Protein 5D18 (pdb70)

CATH classification: 1.10.357.10

Radius of gyration: 19.85 Å; Cα contacts (8 Å, |Δi|>4): 162; chains: 1; bounding box: 50×49×40 Å

B-factor: mean 55.27, std 18.78, range [24.96, 130.0]

Solvent-accessible surface area: 11536 Å² total; per-residue (Å²): 80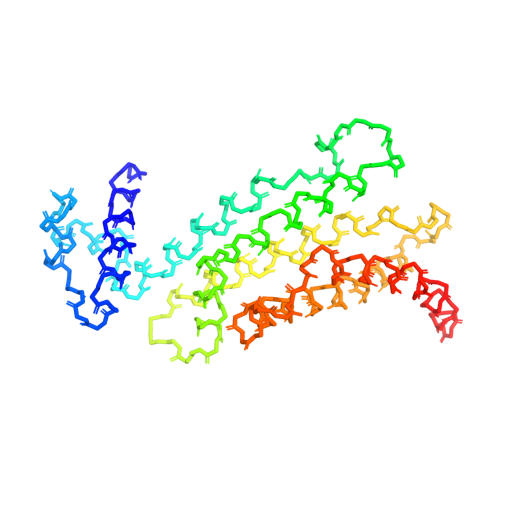,154,164,36,85,56,20,0,1,58,11,0,76,188,30,22,93,106,91,31,80,94,54,0,46,21,46,32,0,87,105,64,26,68,43,46,39,82,38,1,105,216,48,20,55,35,49,33,11,0,18,2,14,10,0,24,16,19,1,108,133,20,24,88,50,19,12,40,26,115,104,0,147,43,71,95,131,94,51,12,51,102,12,25,66,45,19,20,53,30,7,68,126,59,29,79,13,19,100,9,14,27,68,5,42,155,87,224,42,154,23,124,59,1,67,52,15,20,154,120,10,74,78,50,21,48,56,49,35,93,45,22,6,62,78,34,18,68,124,121,33,75,112,45,73,20,95,95,1,5,40,106,1,0,64,90,0,8,62,55,11,33,34,1,7,97,17,15,90,117,84,88,128,112,28,72,17,117,139,62,0,84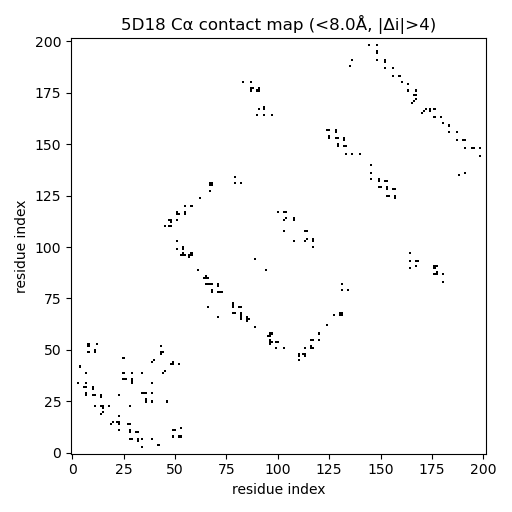,119,10,44,84,34,8,86,62,50,14,65,67,18,28,110,111,17,133,154,179

Secondary structure (DSSP, 8-state):
-HHHHHHHHHHHHHHHHHH-TTT--HHHHHHHH---HHHHHHHHSSHHHHHHHHHHHHHHHHHHTS--TTT--S-GGGHHHHHHHHHHHHHHT--HHHHHHHHHHHS--SSTTHHHHHHHHHHHHHHHHHHHHGGGS-TTS-HHHHHHHHHHHHHHHHHHHHHHHHHHHHSGGG--HHHHHHHHHHHHHHHHHHHHHHHTT-

Structure (mmCIF, N/CA/C/O backbone):
data_5D18
#
_entry.id   5D18
#
_cell.length_a   116.628
_cell.length_b   116.628
_cell.length_c   94.178
_cell.angle_alpha   90.000
_cell.angle_beta   90.000
_cell.angle_gamma   120.000
#
_symmetry.space_group_name_H-M   'P 61 2 2'
#
loop_
_entity.id
_entity.type
_entity.pdbx_description
1 polymer 'TetR family transcriptional regulator'
2 non-polymer 'ISOPROPYL ALCOHOL'
3 non-polymer '4-(2-HYDROXYETHYL)-1-PIPERAZINE ETHANESULFONIC ACID'
4 non-polymer 'SODIUM ION'
5 water water
#
loop_
_atom_site.group_PDB
_atom_site.id
_atom_site.type_symbol
_atom_site.label_atom_id
_atom_site.label_alt_id
_atom_site.label_comp_id
_atom_site.label_asym_id
_atom_site.label_entity_id
_atom_site.label_seq_id
_atom_site.pdbx_PDB_ins_code
_atom_site.Cartn_x
_atom_site.Cartn_y
_atom_site.Cartn_z
_atom_site.occupancy
_atom_site.B_iso_or_equiv
_atom_site.auth_seq_id
_atom_site.auth_comp_id
_atom_site.auth_asym_id
_atom_site.auth_atom_id
_atom_site.pdbx_PDB_model_num
ATOM 1 N N . GLY A 1 12 ? 62.285 2.004 61.146 1.00 75.89 12 GLY A N 1
ATOM 2 C CA . GLY A 1 12 ? 61.336 3.060 60.846 1.00 87.14 12 GLY A CA 1
ATOM 3 C C . GLY A 1 12 ? 61.800 3.955 59.701 1.00 95.62 12 GLY A C 1
ATOM 4 O O . GLY A 1 12 ? 60.990 4.427 58.897 1.00 83.53 12 GLY A O 1
ATOM 7 N N . GLU A 1 13 ? 63.111 4.173 59.624 1.00 94.91 13 GLU A N 1
ATOM 8 C CA . GLU A 1 13 ? 63.709 5.107 58.665 1.00 86.97 13 GLU A CA 1
ATOM 9 C C . GLU A 1 13 ? 63.204 4.994 57.213 1.00 80.23 13 GLU A C 1
ATOM 10 O O . GLU A 1 13 ? 62.772 5.987 56.615 1.00 77.82 13 GLU A O 1
ATOM 22 N N . ARG A 1 14 ? 63.265 3.796 56.648 1.00 63.88 14 ARG A N 1
ATOM 23 C CA . ARG A 1 14 ? 62.967 3.604 55.234 1.00 77.48 14 ARG A CA 1
ATOM 24 C C . ARG A 1 14 ? 61.504 3.881 54.870 1.00 75.03 14 ARG A C 1
ATOM 25 O O . ARG A 1 14 ? 61.214 4.389 53.779 1.00 62.50 14 ARG A O 1
ATOM 46 N N . SER A 1 15 ? 60.582 3.550 55.771 1.00 68.00 15 SER A N 1
ATOM 47 C CA . SER A 1 15 ? 59.170 3.838 55.532 1.00 68.37 15 SER A CA 1
ATOM 48 C C . SER A 1 15 ? 58.982 5.352 55.494 1.00 59.12 15 SER A C 1
ATOM 49 O O . SER A 1 15 ? 58.269 5.896 54.624 1.00 54.34 15 SER A O 1
ATOM 57 N N . ARG A 1 16 ? 59.640 6.017 56.441 1.00 57.14 16 ARG A N 1
ATOM 58 C CA . ARG A 1 16 ? 59.546 7.463 56.599 1.00 62.02 16 ARG A CA 1
ATOM 59 C C . ARG A 1 16 ? 60.039 8.167 55.328 1.00 54.17 16 ARG A C 1
ATOM 60 O O . ARG A 1 16 ? 59.374 9.063 54.803 1.00 56.92 16 ARG A O 1
ATOM 81 N N . GLU A 1 17 ? 61.182 7.723 54.811 1.00 60.61 17 GLU A N 1
ATOM 82 C CA A GLU A 1 17 ? 61.739 8.290 53.593 0.48 57.40 17 GLU A CA 1
ATOM 83 C CA B GLU A 1 17 ? 61.742 8.277 53.578 0.52 57.39 17 GLU A CA 1
ATOM 84 C C . GLU A 1 17 ? 60.739 8.160 52.448 1.00 61.94 17 GLU A C 1
ATOM 85 O O . GLU A 1 17 ? 60.546 9.095 51.650 1.00 51.60 17 GLU A O 1
ATOM 108 N N . SER A 1 18 ? 60.091 7.009 52.364 1.00 64.32 18 SER A N 1
ATOM 109 C CA . SER A 1 18 ? 59.154 6.765 51.272 1.00 53.13 18 SER A CA 1
ATOM 110 C C . SER A 1 18 ? 57.888 7.659 51.378 1.00 43.80 18 SER A C 1
ATOM 111 O O . SER A 1 18 ? 57.387 8.199 50.381 1.00 41.56 18 SER A O 1
ATOM 119 N N . ILE A 1 19 ? 57.389 7.829 52.601 1.00 50.06 19 ILE A N 1
ATOM 120 C CA . ILE A 1 19 ? 56.262 8.721 52.847 1.00 43.97 19 ILE A CA 1
ATOM 121 C C . ILE A 1 19 ? 56.613 10.165 52.408 1.00 39.59 19 ILE A C 1
ATOM 122 O O . ILE A 1 19 ? 55.823 10.835 51.742 1.00 41.60 19 ILE A O 1
ATOM 138 N N . LEU A 1 20 ? 57.806 10.611 52.781 1.00 40.65 20 LEU A N 1
ATOM 139 C CA . LEU A 1 20 ? 58.249 11.979 52.513 1.00 49.64 20 LEU A CA 1
ATOM 140 C C . LEU A 1 20 ? 58.446 12.210 50.998 1.00 45.53 20 LEU A C 1
ATOM 141 O O . LEU A 1 20 ? 57.992 13.233 50.447 1.00 43.89 20 LEU A O 1
ATOM 157 N N . ASP A 1 21 ? 59.078 11.252 50.320 1.00 43.22 21 ASP A N 1
ATOM 158 C CA . ASP A 1 21 ? 59.216 11.331 48.858 1.00 42.40 21 ASP A CA 1
ATOM 159 C C . ASP A 1 21 ? 57.876 11.492 48.191 1.00 48.98 21 ASP A C 1
ATOM 160 O O . ASP A 1 21 ? 57.666 12.404 47.377 1.00 42.27 21 ASP A O 1
ATOM 169 N N . ALA A 1 22 ? 56.942 10.619 48.550 1.00 40.81 22 ALA A N 1
ATOM 170 C CA . ALA A 1 22 ? 55.628 10.688 47.940 1.00 42.80 22 ALA A CA 1
ATOM 171 C C . ALA A 1 22 ? 54.900 12.019 48.226 1.00 44.07 22 ALA A C 1
ATOM 172 O O . ALA A 1 22 ? 54.192 12.581 47.360 1.00 42.09 22 ALA A O 1
ATOM 179 N N . THR A 1 23 ? 55.040 12.534 49.440 1.00 39.65 23 THR A N 1
ATOM 180 C CA . THR A 1 23 ? 54.257 13.717 49.796 1.00 45.69 23 THR A CA 1
ATOM 181 C C . THR A 1 23 ? 54.823 14.947 49.069 1.00 36.96 23 THR A C 1
ATOM 182 O O . THR A 1 23 ? 54.076 15.801 48.604 1.00 39.66 23 THR A O 1
ATOM 193 N N . GLU A 1 24 ? 56.139 14.978 48.991 1.00 40.41 24 GLU A N 1
ATOM 194 C CA . GLU A 1 24 ? 56.889 15.978 48.246 1.00 51.80 24 GLU A CA 1
ATOM 195 C C . GLU A 1 24 ? 56.389 16.084 46.810 1.00 53.26 24 GLU A C 1
ATOM 196 O O . GLU A 1 24 ? 56.020 17.174 46.352 1.00 49.67 24 GLU A O 1
ATOM 208 N N . ARG A 1 25 ? 56.360 14.947 46.107 1.00 42.67 25 ARG A N 1
ATOM 209 C CA A ARG A 1 25 ? 55.920 14.918 44.720 0.52 47.89 25 ARG A CA 1
ATOM 210 C CA B ARG A 1 25 ? 55.907 14.913 44.723 0.48 47.89 25 ARG A CA 1
ATOM 211 C C . ARG A 1 25 ? 54.465 15.323 44.641 1.00 47.65 25 ARG A C 1
ATOM 212 O O . ARG A 1 25 ? 54.072 16.081 43.768 1.00 47.44 25 ARG A O 1
ATOM 253 N N . LEU A 1 26 ? 53.667 14.827 45.572 1.00 48.62 26 LEU A N 1
ATOM 254 C CA . LEU A 1 26 ? 52.243 15.113 45.548 1.00 42.31 26 LEU A CA 1
ATOM 255 C C . LEU A 1 26 ? 51.919 16.597 45.770 1.00 53.55 26 LEU A C 1
ATOM 256 O O . LEU A 1 26 ? 51.063 17.170 45.080 1.00 47.53 26 LEU A O 1
ATOM 272 N N . MET A 1 27 ? 52.607 17.216 46.725 1.00 42.71 27 MET A N 1
ATOM 273 C CA . MET A 1 27 ? 52.344 18.612 47.066 1.00 54.83 27 MET A CA 1
ATOM 274 C C . MET A 1 27 ? 52.726 19.510 45.883 1.00 58.62 27 MET A C 1
ATOM 275 O O . MET A 1 27 ? 51.980 20.433 45.494 1.00 53.24 27 MET A O 1
ATOM 289 N N . ALA A 1 28 ? 53.859 19.183 45.269 1.00 47.84 28 ALA A N 1
ATOM 290 C CA . ALA A 1 28 ? 54.329 19.904 44.096 1.00 51.56 28 ALA A CA 1
ATOM 291 C C . ALA A 1 28 ? 53.237 19.883 43.041 1.00 71.34 28 ALA A C 1
ATOM 292 O O . ALA A 1 28 ? 52.957 20.886 42.388 1.00 73.37 28 ALA A O 1
ATOM 299 N N . THR A 1 29 ? 52.596 18.732 42.904 1.00 61.03 29 THR A N 1
ATOM 300 C CA . THR A 1 29 ? 51.623 18.516 41.858 1.00 52.89 29 THR A CA 1
ATOM 301 C C . THR A 1 29 ? 50.245 19.128 42.129 1.00 56.27 29 THR A C 1
ATOM 302 O O . THR A 1 29 ? 49.634 19.707 41.222 1.00 58.07 29 THR A O 1
ATOM 313 N N . LYS A 1 30 ? 49.759 18.984 43.362 1.00 56.72 30 LYS A N 1
ATOM 314 C CA . LYS A 1 30 ? 48.357 19.253 43.697 1.00 54.27 30 LYS A CA 1
ATOM 315 C C . LYS A 1 30 ? 48.234 20.394 44.687 1.00 56.27 30 LYS A C 1
ATOM 316 O O . LYS A 1 30 ? 47.165 20.979 44.857 1.00 53.79 30 LYS A O 1
ATOM 335 N N . GLY A 1 31 ? 49.318 20.657 45.404 1.00 50.09 31 GLY A N 1
ATOM 336 C CA . GLY A 1 31 ? 49.262 21.565 46.518 1.00 62.24 31 GLY A CA 1
ATOM 337 C C . GLY A 1 31 ? 48.964 20.798 47.788 1.00 62.93 31 GLY A C 1
ATOM 338 O O . GLY A 1 31 ? 48.584 19.626 47.763 1.00 50.96 31 GLY A O 1
ATOM 342 N N . TYR A 1 32 ? 49.125 21.492 48.898 1.00 53.64 32 TYR A N 1
ATOM 343 C CA . TYR A 1 32 ? 48.948 20.927 50.214 1.00 57.81 32 TYR A CA 1
ATOM 344 C C . TYR A 1 32 ? 47.501 20.521 50.461 1.00 57.17 32 TYR A C 1
ATOM 345 O O . TYR A 1 32 ? 47.237 19.436 50.977 1.00 50.99 32 TYR A O 1
ATOM 363 N N . ALA A 1 33 ? 46.561 21.383 50.081 1.00 51.94 33 ALA A N 1
ATOM 364 C CA . ALA A 1 33 ? 45.181 21.191 50.495 1.00 58.67 33 ALA 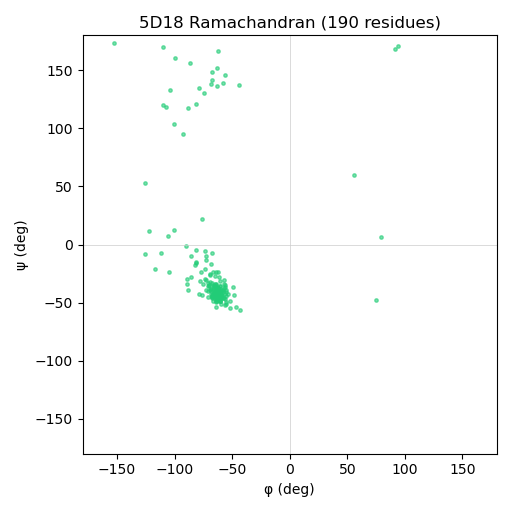A CA 1
ATOM 365 C C . ALA A 1 33 ? 44.580 20.003 49.766 1.00 57.98 33 ALA A C 1
ATOM 366 O O . ALA A 1 33 ? 43.782 19.259 50.336 1.00 51.70 33 ALA A O 1
ATOM 373 N N . ALA A 1 34 ? 44.975 19.829 48.510 1.00 51.78 34 ALA A N 1
ATOM 374 C CA . ALA A 1 34 ? 44.392 18.797 47.653 1.00 59.23 34 ALA A CA 1
ATOM 375 C C . ALA A 1 34 ? 45.067 17.435 47.826 1.00 53.57 34 ALA A C 1
ATOM 376 O O . ALA A 1 34 ? 44.610 16.442 47.272 1.00 54.64 34 ALA A O 1
ATOM 383 N N . THR A 1 35 ? 46.187 17.402 48.537 1.00 45.25 35 THR A N 1
ATOM 384 C CA . THR A 1 35 ? 46.886 16.156 48.760 1.00 48.02 35 THR A CA 1
ATOM 385 C C . THR A 1 35 ? 46.318 15.521 50.019 1.00 57.36 35 THR A C 1
ATOM 386 O O . THR A 1 35 ? 46.398 16.110 51.104 1.00 47.69 35 THR A O 1
ATOM 397 N N . SER A 1 36 ? 45.714 14.345 49.880 1.00 52.26 36 SER A N 1
ATOM 398 C CA . SER A 1 36 ? 45.154 13.634 51.044 1.00 52.85 36 SER A CA 1
ATOM 399 C C . SER A 1 36 ? 46.095 12.536 51.516 1.00 48.49 36 SER A C 1
ATOM 400 O O . SER A 1 36 ? 46.970 12.084 50.781 1.00 40.59 36 SER A O 1
ATOM 408 N N . ILE A 1 37 ? 45.909 12.103 52.757 1.00 44.78 37 ILE A N 1
ATOM 409 C CA . ILE A 1 37 ? 46.666 10.980 53.274 1.00 41.18 37 ILE A CA 1
ATOM 410 C C . ILE A 1 37 ? 46.464 9.747 52.361 1.00 31.10 37 ILE A C 1
ATOM 411 O O . ILE A 1 37 ? 47.377 8.955 52.141 1.00 37.78 37 ILE A O 1
ATOM 427 N N . SER A 1 38 ? 45.255 9.613 51.850 1.00 34.82 38 SER A N 1
ATOM 428 C CA . SER A 1 38 ? 44.941 8.547 50.937 1.00 43.70 38 SER A CA 1
ATOM 429 C C . SER A 1 38 ? 45.784 8.637 49.630 1.00 54.40 38 SER A C 1
ATOM 430 O O . SER A 1 38 ? 46.286 7.610 49.128 1.00 39.14 38 SER A O 1
ATOM 438 N N . ASP A 1 39 ? 45.973 9.856 49.107 1.00 40.81 39 ASP A N 1
ATOM 439 C CA . ASP A 1 39 ? 46.847 10.059 47.922 1.00 44.86 39 ASP A CA 1
ATOM 440 C C . ASP A 1 39 ? 48.252 9.602 48.234 1.00 42.24 39 ASP A C 1
ATOM 441 O O . ASP A 1 39 ? 48.941 8.958 47.421 1.00 38.57 39 ASP A O 1
ATOM 450 N N . ILE A 1 40 ? 48.683 9.905 49.449 1.00 34.65 40 ILE A N 1
ATOM 451 C CA . ILE A 1 40 ? 50.038 9.598 49.853 1.00 39.59 40 ILE A CA 1
ATOM 452 C C . ILE A 1 40 ? 50.209 8.090 49.935 1.00 43.73 40 ILE A C 1
ATOM 453 O O . ILE A 1 40 ? 51.236 7.536 49.501 1.00 42.69 40 ILE A O 1
ATOM 469 N N . ARG A 1 41 ? 49.201 7.443 50.522 1.00 42.05 41 ARG A N 1
ATOM 470 C CA . ARG A 1 41 ? 49.156 5.972 50.599 1.00 41.78 41 ARG A CA 1
ATOM 471 C C . ARG A 1 41 ? 49.261 5.372 49.173 1.00 39.39 41 ARG A C 1
ATOM 472 O O . ARG A 1 41 ? 50.084 4.498 48.912 1.00 41.62 41 ARG A O 1
ATOM 493 N N . ASP A 1 42 ? 48.397 5.852 48.295 1.00 37.92 42 ASP A N 1
ATOM 494 C CA . ASP A 1 42 ? 48.372 5.395 46.888 1.00 45.83 42 ASP A CA 1
ATOM 495 C C . ASP A 1 42 ? 49.776 5.434 46.300 1.00 49.39 42 ASP A C 1
ATOM 496 O O . ASP A 1 42 ? 50.154 4.548 45.536 1.00 48.41 42 ASP A O 1
ATOM 505 N N . ALA A 1 43 ? 50.567 6.441 46.676 1.00 49.81 43 ALA A N 1
ATOM 506 C CA . ALA A 1 43 ? 51.864 6.654 46.037 1.00 48.36 43 ALA A CA 1
ATOM 507 C C . ALA A 1 43 ? 53.041 5.936 46.665 1.00 56.64 43 ALA A C 1
ATOM 508 O O . ALA A 1 43 ? 53.979 5.590 45.956 1.00 60.13 43 ALA A O 1
ATOM 515 N N . CYS A 1 44 ? 53.016 5.694 47.974 1.00 45.30 44 CYS A N 1
ATOM 516 C CA . CYS A 1 44 ? 54.165 5.094 48.619 1.00 44.04 44 CYS A CA 1
ATOM 517 C C . CYS A 1 44 ? 53.879 3.672 49.112 1.00 47.33 44 CYS A C 1
ATOM 518 O O . CYS A 1 44 ? 54.789 2.979 49.586 1.00 51.11 44 CYS A O 1
ATOM 526 N N . GLY A 1 45 ? 52.622 3.244 49.027 1.00 44.14 45 GLY A N 1
ATOM 527 C CA . GLY A 1 45 ? 52.281 1.883 49.428 1.00 48.27 45 GLY A CA 1
ATOM 528 C C . GLY A 1 45 ? 52.136 1.636 50.930 1.00 54.37 45 GLY A C 1
ATOM 529 O O . GLY A 1 45 ? 51.985 0.490 51.339 1.00 49.91 45 GLY A O 1
ATOM 533 N N . LEU A 1 46 ? 52.195 2.688 51.753 1.00 49.80 46 LEU A N 1
ATOM 534 C CA . LEU A 1 46 ? 52.013 2.537 53.211 1.00 47.32 46 LEU A CA 1
ATOM 535 C C . LEU A 1 46 ? 50.632 3.026 53.636 1.00 45.51 46 LEU A C 1
ATOM 536 O O . LEU A 1 46 ? 50.188 4.096 53.246 1.00 39.51 46 LEU A O 1
ATOM 552 N N . ALA A 1 47 ? 49.950 2.231 54.445 1.00 40.97 47 ALA A N 1
ATOM 553 C CA . ALA A 1 47 ? 48.586 2.518 54.827 1.00 41.42 47 ALA A CA 1
ATOM 554 C C . ALA A 1 47 ? 48.489 3.840 55.624 1.00 36.49 47 ALA A C 1
ATOM 555 O O . ALA A 1 47 ? 49.412 4.220 56.343 1.00 42.44 47 ALA A O 1
ATOM 562 N N . PRO A 1 48 ? 47.341 4.499 55.543 1.00 34.58 48 PRO A N 1
ATOM 563 C CA . PRO A 1 48 ? 47.146 5.678 56.392 1.00 38.81 48 PRO A CA 1
ATOM 564 C C . PRO A 1 48 ? 47.521 5.394 57.853 1.00 44.03 48 PRO A C 1
ATOM 565 O O . PRO A 1 48 ? 48.218 6.191 58.497 1.00 48.26 48 PRO A O 1
ATOM 576 N N . SER A 1 49 ? 47.106 4.243 58.376 1.00 43.92 49 SER A N 1
ATOM 577 C CA . SER A 1 49 ? 47.453 3.907 59.754 1.00 46.14 49 SER A CA 1
ATOM 578 C C . SER A 1 49 ? 48.962 3.996 59.964 1.00 49.64 49 SER A C 1
ATOM 579 O O . SER A 1 49 ? 49.423 4.561 60.955 1.00 43.17 49 SER A O 1
ATOM 587 N N . SER A 1 50 ? 49.755 3.495 59.024 1.00 45.80 50 SER A N 1
ATOM 588 C CA . SER A 1 50 ? 51.208 3.566 59.197 1.00 42.49 50 SER A CA 1
ATOM 589 C C . SER A 1 50 ? 51.748 4.990 59.002 1.00 44.89 50 SER A C 1
ATOM 590 O O . SER A 1 50 ? 52.750 5.381 59.609 1.00 51.09 50 SER A O 1
ATOM 598 N N . ILE A 1 51 ? 51.093 5.781 58.166 1.00 42.74 51 ILE A N 1
ATOM 599 C CA . ILE A 1 51 ? 51.563 7.149 57.968 1.00 43.09 51 ILE A CA 1
ATOM 600 C C . ILE A 1 51 ? 51.386 7.966 59.280 1.00 49.78 51 ILE A C 1
ATOM 601 O O . ILE A 1 51 ? 52.318 8.633 59.747 1.00 43.34 51 ILE A O 1
ATOM 617 N N . TYR A 1 52 ? 50.193 7.884 59.861 1.00 45.40 52 TYR A N 1
ATOM 618 C CA . TYR A 1 52 ? 49.882 8.558 61.134 1.00 49.57 52 TYR A CA 1
ATOM 619 C C . TYR A 1 52 ? 50.781 8.130 62.283 1.00 50.00 52 TYR A C 1
ATOM 620 O O . TYR A 1 52 ? 51.176 8.932 63.128 1.00 54.76 52 TYR A O 1
ATOM 638 N N . TRP A 1 53 ? 51.083 6.852 62.327 1.00 45.14 53 TRP A N 1
ATOM 639 C CA . TRP A 1 53 ? 51.979 6.323 63.326 1.00 48.02 53 TRP A CA 1
ATOM 640 C C . TRP A 1 53 ? 53.334 7.042 63.278 1.00 63.09 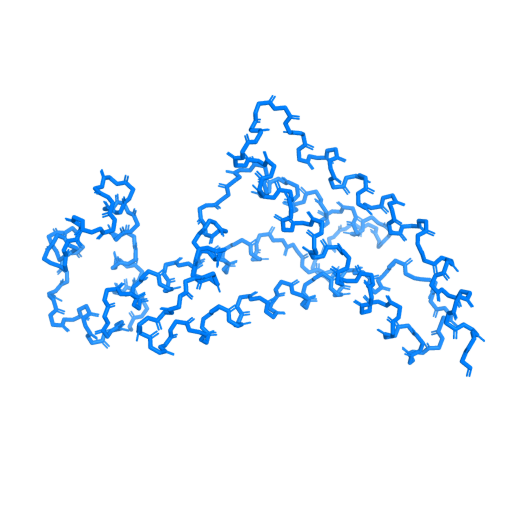53 TRP A C 1
ATOM 641 O O . TRP A 1 53 ? 53.965 7.281 64.292 1.00 51.88 53 TRP A O 1
ATOM 662 N N . HIS A 1 54 ? 53.783 7.423 62.096 1.00 54.10 54 HIS A N 1
ATOM 663 C CA . HIS A 1 54 ? 55.096 8.053 61.992 1.00 53.68 54 HIS A CA 1
ATOM 664 C C . HIS A 1 54 ? 55.098 9.577 62.143 1.00 46.10 54 HIS A C 1
ATOM 665 O O . HIS A 1 54 ? 56.074 10.139 62.612 1.00 55.42 54 HIS A O 1
ATOM 679 N N . PHE A 1 55 ? 54.046 10.240 61.675 1.00 41.54 55 PHE A N 1
ATOM 680 C CA . PHE A 1 55 ? 54.072 11.689 61.566 1.00 53.98 55 PHE A CA 1
ATOM 681 C C . PHE A 1 55 ? 52.932 12.384 62.271 1.00 53.72 55 PHE A C 1
ATOM 682 O O . PHE A 1 55 ? 52.913 13.618 62.338 1.00 63.63 55 PHE A O 1
ATOM 699 N N . GLY A 1 56 ? 51.972 11.605 62.754 1.00 57.17 56 GLY A N 1
ATOM 700 C CA . GLY A 1 56 ? 50.879 12.124 63.550 1.00 53.26 56 GLY A CA 1
ATOM 701 C C . GLY A 1 56 ? 49.833 12.862 62.760 1.00 51.51 56 GLY A C 1
ATOM 702 O O . GLY A 1 56 ? 48.651 12.636 62.959 1.00 62.76 56 GLY A O 1
ATOM 706 N N . SER A 1 57 ? 50.261 13.772 61.891 1.00 59.00 57 SER A N 1
ATOM 707 C CA . SER A 1 57 ? 49.339 14.533 61.069 1.00 55.12 57 SER A CA 1
ATOM 708 C C . SER A 1 57 ? 49.972 14.972 59.759 1.00 54.15 57 SER A C 1
ATOM 709 O O . SER A 1 57 ? 51.173 14.806 59.525 1.00 49.03 57 SER A O 1
ATOM 717 N N . LYS A 1 58 ? 49.138 15.558 58.916 1.00 57.85 58 LYS A N 1
ATOM 718 C CA . LYS A 1 58 ? 49.542 16.009 57.607 1.00 58.39 58 LYS A CA 1
ATOM 719 C C . LYS A 1 58 ? 50.574 17.119 57.762 1.00 62.75 58 LYS A C 1
ATOM 720 O O . LYS A 1 58 ? 51.576 17.164 57.044 1.00 49.98 58 LYS A O 1
ATOM 739 N N . GLU A 1 59 ? 50.319 18.015 58.706 1.00 57.20 59 GLU A N 1
ATOM 740 C CA . GLU A 1 59 ? 51.245 19.101 58.998 1.00 50.09 59 GLU A CA 1
ATOM 741 C C . GLU A 1 59 ? 52.585 18.554 59.462 1.00 41.22 59 GLU A C 1
ATOM 742 O O . GLU A 1 59 ? 53.614 19.060 59.080 1.00 49.14 59 GLU A O 1
ATOM 754 N N . GLY A 1 60 ? 52.554 17.528 60.294 1.00 42.29 60 GLY A N 1
ATOM 755 C CA . GLY A 1 60 ? 53.768 16.865 60.720 1.00 42.51 60 GLY A CA 1
ATOM 756 C C . GLY A 1 60 ? 54.553 16.321 59.530 1.00 45.66 60 GLY A C 1
ATOM 757 O O . GLY A 1 60 ? 55.785 16.404 59.486 1.00 38.37 60 GLY A O 1
ATOM 761 N N . VAL A 1 61 ? 53.851 15.787 58.531 1.00 41.56 61 VAL A N 1
ATOM 762 C CA . VAL A 1 61 ? 54.543 15.310 57.341 1.00 38.41 61 VAL A CA 1
ATOM 763 C C . VAL A 1 61 ? 55.274 16.479 56.668 1.00 36.30 61 VAL A C 1
ATOM 764 O O . VAL A 1 61 ? 56.442 16.358 56.328 1.00 38.46 61 VAL A O 1
ATOM 777 N N . LEU A 1 62 ? 54.612 17.630 56.547 1.00 38.89 62 LEU A N 1
ATOM 778 C CA . LEU A 1 62 ? 55.207 18.766 55.858 1.00 39.71 62 LEU A CA 1
ATOM 779 C C . LEU A 1 62 ? 56.441 19.246 56.596 1.00 42.80 62 LEU A C 1
ATOM 780 O O . LEU A 1 62 ? 57.465 19.532 55.982 1.00 39.11 62 LEU A O 1
ATOM 796 N N . ALA A 1 63 ? 56.330 19.315 57.920 1.00 39.44 63 ALA A N 1
ATOM 797 C CA . ALA A 1 63 ? 57.446 19.729 58.791 1.00 43.48 63 ALA A CA 1
ATOM 798 C C . ALA A 1 63 ? 58.645 18.801 58.642 1.00 39.68 63 ALA A C 1
ATOM 799 O O . ALA A 1 63 ? 59.796 19.262 58.541 1.00 35.35 63 ALA A O 1
ATOM 806 N N . ALA A 1 64 ? 58.373 17.496 58.572 1.00 42.79 64 ALA A N 1
ATOM 807 C CA . ALA A 1 64 ? 59.452 16.504 58.396 1.00 43.99 64 ALA A CA 1
ATOM 808 C C . ALA A 1 64 ? 60.068 16.557 56.999 1.00 40.74 64 ALA A C 1
ATOM 809 O O . ALA A 1 64 ? 61.273 16.375 56.812 1.00 38.66 64 ALA A O 1
ATOM 816 N N . MET A 1 65 ? 59.238 16.836 56.006 1.00 42.02 65 MET A N 1
ATOM 817 C CA A MET A 1 65 ? 59.697 17.095 54.648 0.37 40.48 65 MET A CA 1
ATOM 818 C CA B MET A 1 65 ? 59.754 17.039 54.667 0.63 40.43 65 MET A CA 1
ATOM 819 C C . MET A 1 65 ? 60.680 18.259 54.658 1.00 38.87 65 MET A C 1
ATOM 820 O O . MET A 1 65 ? 61.744 18.232 54.032 1.00 37.31 65 MET A O 1
ATOM 847 N N . MET A 1 66 ? 60.296 19.315 55.364 1.00 40.10 66 MET A N 1
ATOM 848 C CA . MET A 1 66 ? 61.128 20.505 55.424 1.00 39.94 66 MET A CA 1
ATOM 849 C C . MET A 1 66 ? 62.456 20.170 56.111 1.00 37.11 66 MET A C 1
ATOM 850 O O . MET A 1 66 ? 63.507 20.564 55.639 1.00 35.58 66 MET A O 1
ATOM 864 N N . GLU A 1 67 ? 62.415 19.435 57.214 1.00 32.90 67 GLU A N 1
ATOM 865 C CA . GLU A 1 67 ? 63.659 19.156 57.938 1.00 34.73 67 GLU A CA 1
ATOM 866 C C . GLU A 1 67 ? 64.628 18.300 57.129 1.00 37.95 67 GLU A C 1
ATOM 867 O O . GLU A 1 67 ? 65.847 18.540 57.098 1.00 37.49 67 GLU A O 1
ATOM 879 N N . ARG A 1 68 ? 64.084 17.310 56.439 1.00 38.42 68 ARG A N 1
ATOM 880 C CA . ARG A 1 68 ? 64.922 16.435 55.654 1.00 39.51 68 ARG A CA 1
ATOM 881 C C . ARG A 1 68 ? 65.622 17.240 54.555 1.00 35.62 68 ARG A C 1
ATOM 882 O O . ARG A 1 68 ? 66.832 17.062 54.278 1.00 37.48 68 ARG A O 1
ATOM 903 N N . GLY A 1 69 ? 64.903 18.191 53.975 1.00 38.07 69 GLY A N 1
ATOM 904 C CA . GLY A 1 69 ? 65.493 19.036 52.947 1.00 38.64 69 GLY A CA 1
ATOM 905 C C . GLY A 1 69 ? 66.635 19.818 53.577 1.00 37.85 69 GLY A C 1
ATOM 906 O O . GLY A 1 69 ? 67.710 19.948 53.022 1.00 38.28 69 GLY A O 1
ATOM 910 N N . ALA A 1 70 ? 66.403 20.320 54.783 1.00 36.18 70 ALA A N 1
ATOM 911 C CA . ALA A 1 70 ? 67.412 21.123 55.464 1.00 43.56 70 ALA A CA 1
ATOM 912 C C . ALA A 1 70 ? 68.684 20.303 55.762 1.00 39.24 70 ALA A C 1
ATOM 913 O O . ALA A 1 70 ? 69.798 20.772 55.551 1.00 43.37 70 ALA A O 1
ATOM 920 N N . GLN A 1 71 ? 68.495 19.100 56.277 1.00 40.53 71 GLN A N 1
ATOM 921 C CA . GLN A 1 71 ? 69.603 18.209 56.577 1.00 45.74 71 GLN A CA 1
ATOM 922 C C . GLN A 1 71 ? 70.459 17.895 55.355 1.00 48.92 71 GLN A C 1
ATOM 923 O O . GLN A 1 71 ? 71.684 17.905 55.450 1.00 45.06 71 GLN A O 1
ATOM 937 N N . ARG A 1 72 ? 69.816 17.673 54.214 1.00 42.42 72 ARG A N 1
ATOM 938 C CA . ARG A 1 72 ? 70.531 17.434 52.959 1.00 48.71 72 ARG A CA 1
ATOM 939 C C . ARG A 1 72 ? 71.315 18.676 52.550 1.00 56.74 72 ARG A C 1
ATOM 940 O O . ARG A 1 72 ? 72.422 18.592 52.033 1.00 47.14 72 ARG A O 1
ATOM 961 N N . PHE A 1 73 ? 70.715 19.839 52.770 1.00 47.75 73 PHE A N 1
ATOM 962 C CA . PHE A 1 73 ? 71.342 21.112 52.431 1.00 46.56 73 PHE A CA 1
ATOM 963 C C . PHE A 1 73 ? 72.611 21.313 53.274 1.00 45.03 73 PHE A C 1
ATOM 964 O O . PHE A 1 73 ? 73.697 21.554 52.733 1.00 49.10 73 PHE A O 1
ATOM 981 N N . PHE A 1 74 ? 72.470 21.214 54.588 1.00 46.18 74 PHE A N 1
ATOM 982 C CA . PHE A 1 74 ? 73.604 21.416 55.505 1.00 51.84 74 PHE A CA 1
ATOM 983 C C . PHE A 1 74 ? 74.723 20.377 55.303 1.00 55.61 74 PHE A C 1
ATOM 984 O O . PHE A 1 74 ? 75.912 20.703 55.426 1.00 48.77 74 PHE A O 1
ATOM 1001 N N . ALA A 1 75 ? 74.336 19.135 55.021 1.00 50.09 75 ALA A N 1
ATOM 1002 C CA . ALA A 1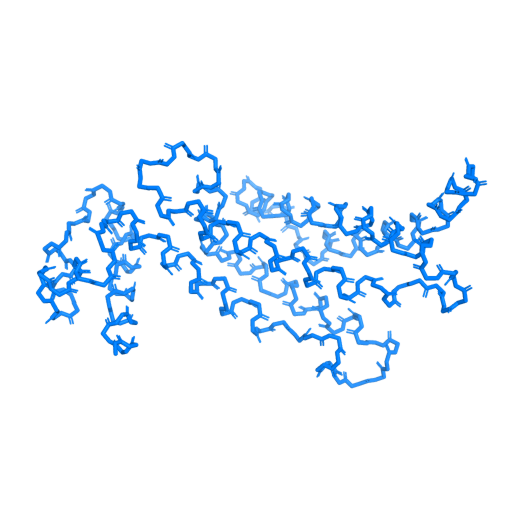 75 ? 75.310 18.053 54.795 1.00 57.99 75 ALA A CA 1
ATOM 1003 C C . ALA A 1 75 ? 76.179 18.300 53.571 1.00 53.31 75 ALA A C 1
ATOM 1004 O O . ALA A 1 75 ? 77.268 17.758 53.491 1.00 58.95 75 ALA A O 1
ATOM 1011 N N . ALA A 1 76 ? 75.691 19.102 52.622 1.00 51.59 76 ALA A N 1
ATOM 1012 C CA . ALA A 1 76 ? 76.422 19.392 51.396 1.00 48.30 76 ALA A CA 1
ATOM 1013 C C . ALA A 1 76 ? 77.316 20.612 51.560 1.00 50.20 76 ALA A C 1
ATOM 1014 O O . ALA A 1 76 ? 77.993 21.022 50.631 1.00 51.49 76 ALA A O 1
ATOM 1021 N N . ILE A 1 77 ? 77.282 21.228 52.732 1.00 50.02 77 ILE A N 1
ATOM 1022 C CA . ILE A 1 77 ? 78.174 22.340 52.999 1.00 50.75 77 ILE A CA 1
ATOM 1023 C C . ILE A 1 77 ? 79.179 21.844 54.025 1.00 46.87 77 ILE A C 1
ATOM 1024 O O . ILE A 1 77 ? 78.803 21.436 55.119 1.00 51.77 77 ILE A O 1
ATOM 1040 N N . PRO A 1 78 ? 80.467 21.866 53.663 1.00 53.79 78 PRO A N 1
ATOM 1041 C CA . PRO A 1 78 ? 81.490 21.381 54.599 1.00 50.79 78 PRO A CA 1
ATOM 1042 C C . PRO A 1 78 ? 81.543 22.223 55.865 1.00 44.45 78 PRO A C 1
ATOM 1043 O O . PRO A 1 78 ? 81.504 23.448 55.777 1.00 48.02 78 PRO A O 1
ATOM 1054 N N . THR A 1 79 ? 81.642 21.592 57.026 1.00 55.13 79 THR A N 1
ATOM 1055 C CA . THR A 1 79 ? 82.080 22.339 58.201 1.00 63.09 79 THR A CA 1
ATOM 1056 C C . THR A 1 79 ? 83.506 22.843 57.949 1.00 60.89 79 THR A C 1
ATOM 1057 O O . THR A 1 79 ? 84.181 22.436 56.979 1.00 58.15 79 THR A O 1
ATOM 1068 N N . TRP A 1 80 ? 83.950 23.763 58.789 1.00 59.89 80 TRP A N 1
ATOM 1069 C CA . TRP A 1 80 ? 85.246 24.388 58.584 1.00 69.77 80 TRP A CA 1
ATOM 1070 C C . TRP A 1 80 ? 86.368 23.348 58.681 1.00 66.14 80 TRP A C 1
ATOM 1071 O O . TRP A 1 80 ? 87.352 23.409 57.944 1.00 67.63 80 TRP A O 1
ATOM 1092 N N . ASP A 1 81 ? 86.196 22.391 59.586 1.00 73.39 81 ASP A N 1
ATOM 1093 C CA . ASP A 1 81 ? 87.189 21.357 59.807 1.00 77.72 81 ASP A CA 1
ATOM 1094 C C . ASP A 1 81 ? 87.165 20.352 58.653 1.00 86.12 81 ASP A C 1
ATOM 1095 O O . ASP A 1 81 ? 88.196 19.768 58.319 1.00 92.99 81 ASP A O 1
ATOM 1104 N N . GLU A 1 82 ? 85.997 20.165 58.034 1.00 78.82 82 GLU A N 1
ATOM 1105 C CA . GLU A 1 82 ? 85.864 19.242 56.896 1.00 71.39 82 GLU A CA 1
ATOM 1106 C C . GLU A 1 82 ? 86.414 19.817 55.601 1.00 73.08 82 GLU A C 1
ATOM 1107 O O . GLU A 1 82 ? 86.751 19.071 54.686 1.00 81.52 82 GLU A O 1
ATOM 1119 N N . ALA A 1 83 ? 86.486 21.139 55.505 1.00 73.73 83 ALA A N 1
ATOM 1120 C CA . ALA A 1 83 ? 86.925 21.771 54.266 1.00 83.31 83 ALA A CA 1
ATOM 1121 C C . ALA A 1 83 ? 88.390 21.468 54.051 1.00 94.96 83 ALA A C 1
ATOM 1122 O O . ALA A 1 83 ? 89.202 21.505 54.985 1.00 88.98 83 ALA A O 1
ATOM 1129 N N . HIS A 1 84 ? 88.733 21.163 52.813 1.00 99.19 84 HIS A N 1
ATOM 1130 C CA . HIS A 1 84 ? 90.109 20.848 52.510 1.00 105.25 84 HIS A CA 1
ATOM 1131 C C . HIS A 1 84 ? 90.690 21.966 51.688 1.00 106.41 84 HIS A C 1
ATOM 1132 O O . HIS A 1 84 ? 89.972 22.871 51.249 1.00 102.26 84 HIS A O 1
ATOM 1146 N N . GLY A 1 85 ? 92.002 21.911 51.512 1.00 107.87 85 GLY A N 1
ATOM 1147 C CA . GLY A 1 85 ? 92.731 23.018 50.941 1.00 103.82 85 GLY A CA 1
ATOM 1148 C C . GLY A 1 85 ? 93.278 23.892 52.053 1.00 106.32 85 GLY A C 1
ATOM 1149 O O . GLY A 1 85 ? 92.949 23.697 53.236 1.00 100.49 85 GLY A O 1
ATOM 1153 N N . PRO A 1 86 ? 94.131 24.856 51.678 1.00 104.83 86 PRO A N 1
ATOM 1154 C CA . PRO A 1 86 ? 94.740 25.827 52.591 1.00 98.26 86 PRO A CA 1
ATOM 1155 C C . PRO A 1 86 ? 93.715 26.370 53.558 1.00 95.98 86 PRO A C 1
ATOM 1156 O O . PRO A 1 86 ? 92.597 26.679 53.147 1.00 103.55 86 PRO A O 1
ATOM 1167 N N . VAL A 1 87 ? 94.091 26.489 54.822 1.00 93.24 87 VAL A N 1
ATOM 1168 C CA . VAL A 1 87 ? 93.168 26.960 55.846 1.00 98.04 87 VAL A CA 1
ATOM 1169 C C . VAL A 1 87 ? 92.690 28.399 55.573 1.00 92.26 87 VAL A C 1
ATOM 1170 O O . VAL A 1 87 ? 91.618 28.814 56.019 1.00 88.37 87 VAL A O 1
ATOM 1183 N N . GLU A 1 88 ? 93.480 29.153 54.823 1.00 93.53 88 GLU A N 1
ATOM 1184 C CA . GLU A 1 88 ? 93.091 30.503 54.431 1.00 101.56 88 GLU A CA 1
ATOM 1185 C C . GLU A 1 88 ? 91.931 30.477 53.426 1.00 88.70 88 GLU A C 1
ATOM 1186 O O . GLU A 1 88 ? 91.176 31.437 53.313 1.00 93.23 88 GLU A O 1
ATOM 1198 N N . GLN A 1 89 ? 91.806 29.375 52.693 1.00 90.93 89 GLN A N 1
ATOM 1199 C CA . GLN A 1 89 ? 90.781 29.238 51.664 1.00 86.46 89 GLN A CA 1
ATOM 1200 C C . GLN A 1 89 ? 89.643 28.316 52.075 1.00 80.02 89 GLN A C 1
ATOM 1201 O O . GLN A 1 89 ? 88.785 27.988 51.267 1.00 76.09 89 GLN A O 1
ATOM 1215 N N . ARG A 1 90 ? 89.625 27.884 53.326 1.00 85.51 90 ARG A N 1
ATOM 1216 C CA . ARG A 1 90 ? 88.538 27.031 53.768 1.00 77.90 90 ARG A CA 1
ATOM 1217 C C . ARG A 1 90 ? 87.254 27.850 53.801 1.00 69.24 90 ARG A C 1
ATOM 1218 O O . ARG A 1 90 ? 86.192 27.370 53.422 1.00 53.78 90 ARG A O 1
ATOM 1239 N N . SER A 1 91 ? 87.369 29.104 54.210 1.00 73.14 91 SER A N 1
ATOM 1240 C CA . SER A 1 91 ? 86.220 29.986 54.236 1.00 68.46 91 SER A CA 1
ATOM 1241 C C . SER A 1 91 ? 85.639 30.168 52.866 1.00 63.18 91 SER A C 1
ATOM 1242 O O . SER A 1 91 ? 84.431 30.254 52.704 1.00 63.72 91 SER A O 1
ATOM 1250 N N . GLU A 1 92 ? 86.495 30.203 51.867 1.00 66.06 92 GLU A N 1
ATOM 1251 C CA . GLU A 1 92 ? 86.017 30.405 50.523 1.00 67.56 92 GLU A CA 1
ATOM 1252 C C . GLU A 1 92 ? 85.374 29.137 49.965 1.00 65.64 92 GLU A C 1
ATOM 1253 O O . GLU A 1 92 ? 84.416 29.215 49.201 1.00 63.64 92 GLU A O 1
ATOM 1265 N N . ARG A 1 93 ? 85.880 27.972 50.347 1.00 56.46 93 ARG A N 1
ATOM 1266 C CA . ARG A 1 93 ? 85.256 26.728 49.915 1.00 57.50 93 ARG A CA 1
ATOM 1267 C C . ARG A 1 93 ? 83.818 26.630 50.475 1.00 59.53 93 ARG A C 1
ATOM 1268 O O . ARG A 1 93 ? 82.873 26.257 49.776 1.00 58.60 93 ARG A O 1
ATOM 1289 N N . GLN A 1 94 ? 83.659 26.958 51.748 1.00 53.19 94 GLN A N 1
ATOM 1290 C CA . GLN A 1 94 ? 82.353 26.816 52.392 1.00 55.70 94 GLN A CA 1
ATOM 1291 C C . GLN A 1 94 ? 81.363 27.676 51.656 1.00 47.40 94 GLN A C 1
ATOM 1292 O O . GLN A 1 94 ? 80.262 27.248 51.339 1.00 49.78 94 GLN A O 1
ATOM 1306 N N . LEU A 1 95 ? 81.792 28.898 51.380 1.00 49.41 95 LEU A N 1
ATOM 1307 C CA . LEU A 1 95 ? 80.946 29.896 50.797 1.00 50.34 95 LEU A CA 1
ATOM 1308 C C . LEU A 1 95 ? 80.555 29.504 49.379 1.00 56.29 95 LEU A C 1
ATOM 1309 O O . LEU A 1 95 ? 79.427 29.786 48.931 1.00 46.71 95 LEU A O 1
ATOM 1325 N N . THR A 1 96 ? 81.459 28.848 48.655 1.00 52.59 96 THR A N 1
ATOM 1326 C CA . THR A 1 96 ? 81.123 28.496 47.265 1.00 47.67 96 THR A CA 1
ATOM 1327 C C . THR A 1 96 ? 80.075 27.394 47.270 1.00 47.97 96 THR A C 1
ATOM 1328 O O . THR A 1 96 ? 79.206 27.377 46.395 1.00 44.26 96 THR A O 1
ATOM 1339 N N . GLU A 1 97 ? 80.116 26.501 48.274 1.00 46.15 97 GLU A N 1
ATOM 1340 C CA . GLU A 1 97 ? 79.084 25.472 48.353 1.00 52.20 97 GLU A CA 1
ATOM 1341 C C . GLU A 1 97 ? 77.737 26.117 48.731 1.00 50.04 97 GLU A C 1
ATOM 1342 O O . GLU A 1 97 ? 76.693 25.761 48.170 1.00 43.44 97 GLU A O 1
ATOM 1354 N N . LEU A 1 98 ? 77.766 27.102 49.628 1.00 48.99 98 LEU A N 1
ATOM 1355 C CA . LEU A 1 98 ? 76.535 27.795 50.000 1.00 43.40 98 LEU A CA 1
ATOM 1356 C C . LEU A 1 98 ? 75.926 28.451 48.765 1.00 45.33 98 LEU A C 1
ATOM 1357 O O . LEU A 1 98 ? 74.741 28.289 48.493 1.00 41.90 98 LEU A O 1
ATOM 1373 N N . VAL A 1 99 ? 76.754 29.168 48.011 1.00 41.64 99 VAL A N 1
ATOM 1374 C CA . VAL A 1 99 ? 76.299 29.855 46.818 1.00 38.86 99 VAL A CA 1
ATOM 1375 C C . VAL A 1 99 ? 75.629 28.875 45.865 1.00 41.07 99 VAL A C 1
ATOM 1376 O O . VAL A 1 99 ? 74.564 29.156 45.289 1.00 38.54 99 VAL A O 1
ATOM 1389 N N . SER A 1 100 ? 76.255 27.723 45.693 1.00 41.35 100 SER A N 1
ATOM 1390 C CA . SER A 1 100 ? 75.776 26.785 44.709 1.00 45.03 100 SER A CA 1
ATOM 1391 C C . SER A 1 100 ? 74.417 26.214 45.138 1.00 45.49 100 SER A C 1
ATOM 1392 O O . SER A 1 100 ? 73.494 26.076 44.313 1.00 42.41 100 SER A O 1
ATOM 1400 N N . LEU A 1 101 ? 74.292 25.888 46.421 1.00 46.02 101 LEU A N 1
ATOM 1401 C CA . LEU A 1 101 ? 73.045 25.330 46.947 1.00 46.17 101 LEU A CA 1
ATOM 1402 C C . LEU A 1 101 ? 71.920 26.374 46.919 1.00 41.40 101 LEU A C 1
ATOM 1403 O O . LEU A 1 101 ? 70.809 26.092 46.480 1.00 42.08 101 LEU A O 1
ATOM 1419 N N . GLN A 1 102 ? 72.228 27.587 47.357 1.00 37.15 102 GLN A N 1
ATOM 1420 C CA . GLN A 1 102 ? 71.265 28.657 47.344 1.00 31.05 102 GLN A CA 1
ATOM 1421 C C . GLN A 1 102 ? 70.815 29.009 45.938 1.00 40.98 102 GLN A C 1
ATOM 1422 O O . GLN A 1 102 ? 69.654 29.318 45.725 1.00 37.66 102 GLN A O 1
ATOM 1436 N N . SER A 1 103 ? 71.730 28.975 44.966 1.00 39.91 103 SER A N 1
ATOM 1437 C CA . SER A 1 103 ? 71.344 29.363 43.616 1.00 42.54 103 SER A CA 1
ATOM 1438 C C . SER A 1 103 ? 70.378 28.360 42.975 1.00 35.43 103 SER A C 1
ATOM 1439 O O . SER A 1 103 ? 69.686 28.702 42.007 1.00 40.57 103 SER A O 1
ATOM 1447 N N . GLN A 1 104 ? 70.301 27.159 43.534 1.00 34.61 104 GLN A N 1
ATOM 1448 C CA . GLN A 1 104 ? 69.246 26.190 43.175 1.00 42.36 104 GLN A CA 1
ATOM 1449 C C . GLN A 1 104 ? 67.854 26.573 43.729 1.00 43.31 104 GLN A C 1
ATOM 1450 O O . GLN A 1 104 ? 66.851 26.017 43.314 1.00 37.33 104 GLN A O 1
ATOM 1464 N N . HIS A 1 105 ? 67.785 27.526 44.662 1.00 35.41 105 HIS A N 1
ATOM 1465 C CA . HIS A 1 105 ? 66.503 27.931 45.244 1.00 33.86 105 HIS A CA 1
ATOM 1466 C C . HIS A 1 105 ? 65.730 26.745 45.862 1.00 34.76 105 HIS A C 1
ATOM 1467 O O . HIS A 1 105 ? 64.617 26.479 45.490 1.00 31.93 105 HIS A O 1
ATOM 1481 N N . PRO A 1 106 ? 66.312 26.070 46.848 1.00 35.85 106 PRO A N 1
ATOM 1482 C CA . PRO A 1 106 ? 65.700 24.828 47.346 1.00 39.96 106 PRO A CA 1
ATOM 1483 C C . PRO A 1 106 ? 64.373 25.027 48.065 1.00 37.96 106 PRO A C 1
ATOM 1484 O O . PRO A 1 106 ? 64.167 25.994 48.841 1.00 34.22 106 PRO A O 1
ATOM 1495 N N . ASP A 1 107 ? 63.473 24.088 47.827 1.00 33.35 107 ASP A N 1
ATOM 1496 C CA . ASP A 1 107 ? 62.127 24.172 48.348 1.00 36.15 107 ASP A CA 1
ATOM 1497 C C . ASP A 1 107 ? 62.060 24.066 49.862 1.00 38.34 107 ASP A C 1
ATOM 1498 O O . ASP A 1 107 ? 61.080 24.540 50.462 1.00 35.37 107 ASP A O 1
ATOM 1507 N N . PHE A 1 108 ? 63.068 23.452 50.498 1.00 36.39 108 PHE A N 1
ATOM 1508 C CA . PHE A 1 108 ? 63.011 23.335 51.962 1.00 34.14 108 PHE A CA 1
ATOM 1509 C C . PHE A 1 108 ? 62.976 24.724 52.604 1.00 31.03 108 PHE A C 1
ATOM 1510 O O . PHE A 1 108 ? 62.297 24.934 53.619 1.00 33.70 108 PHE A O 1
ATOM 1527 N N . LEU A 1 109 ? 63.688 25.678 52.011 1.00 29.45 109 LEU A N 1
ATOM 1528 C CA . LEU A 1 109 ? 63.709 27.062 52.520 1.00 32.83 109 LEU A CA 1
ATOM 1529 C C . LEU A 1 109 ? 62.348 27.724 52.443 1.00 27.07 109 LEU A C 1
ATOM 1530 O O . LEU A 1 109 ? 61.920 28.355 53.386 1.00 28.65 109 LEU A O 1
ATOM 1546 N N . ARG A 1 110 ? 61.638 27.531 51.330 1.00 30.37 110 ARG A N 1
ATOM 1547 C CA A ARG A 1 110 ? 60.309 28.092 51.168 0.06 31.05 110 ARG A CA 1
ATOM 1548 C CA B ARG A 1 110 ? 60.293 28.075 51.165 0.94 30.76 110 ARG A CA 1
ATOM 1549 C C . ARG A 1 110 ? 59.437 27.554 52.284 1.00 33.26 110 ARG A C 1
ATOM 1550 O O . ARG A 1 110 ? 58.719 28.314 52.949 1.00 29.89 110 ARG A O 1
ATOM 1591 N N . LEU A 1 111 ? 59.550 26.254 52.517 1.00 29.46 111 LEU A N 1
ATOM 1592 C CA . LEU A 1 111 ? 58.803 25.600 53.574 1.00 30.18 111 LEU A CA 1
ATOM 1593 C C . LEU A 1 111 ? 59.214 26.133 54.948 1.00 35.58 111 LEU A C 1
ATOM 1594 O O . LEU A 1 111 ? 58.366 26.383 55.805 1.00 29.59 111 LEU A O 1
ATOM 1610 N N . PHE A 1 112 ? 60.514 26.315 55.162 1.00 29.26 112 PHE A N 1
ATOM 1611 C CA . PHE A 1 112 ? 60.965 26.816 56.446 1.00 30.58 112 PHE A CA 1
ATOM 1612 C C . PHE A 1 112 ? 60.381 28.207 56.724 1.00 29.94 112 PHE A C 1
ATOM 1613 O O . PHE A 1 112 ? 59.872 28.468 57.805 1.00 26.24 112 PHE A O 1
ATOM 1630 N N . TYR A 1 113 ? 60.488 29.115 55.751 1.00 27.57 113 TYR A N 1
ATOM 1631 C CA . TYR A 1 113 ? 60.001 30.465 55.958 1.00 25.13 113 TYR A CA 1
ATOM 1632 C C . TYR A 1 113 ? 58.490 30.481 56.155 1.00 29.25 113 TYR A C 1
ATOM 1633 O O . TYR A 1 113 ? 57.978 31.127 57.076 1.00 28.13 113 TYR A O 1
ATOM 1651 N N . LEU A 1 114 ? 57.801 29.646 55.405 1.00 29.21 114 LEU A N 1
ATOM 1652 C CA . LEU A 1 114 ? 56.355 29.534 55.529 1.00 29.42 114 LEU A CA 1
ATOM 1653 C C . LEU A 1 114 ? 55.880 29.014 56.891 1.00 29.73 114 LEU A C 1
ATOM 1654 O O . LEU A 1 114 ? 55.011 29.630 57.550 1.00 30.15 114 LEU A O 1
ATOM 1670 N N . LEU A 1 115 ? 56.479 27.912 57.334 1.00 31.81 115 LEU A N 1
ATOM 1671 C CA . LEU A 1 115 ? 56.162 27.337 58.630 1.00 31.74 115 LEU A CA 1
ATOM 1672 C C . LEU A 1 115 ? 56.556 28.294 59.749 1.00 36.19 115 LEU A C 1
ATOM 1673 O O . LEU A 1 115 ? 55.899 28.352 60.754 1.00 30.34 115 LEU A O 1
ATOM 1689 N N . SER A 1 116 ? 57.625 29.051 59.571 1.00 26.70 116 SER A N 1
ATOM 1690 C CA . SER A 1 116 ? 58.050 29.951 60.631 1.00 27.25 116 SER A CA 1
ATOM 1691 C C . SER A 1 116 ? 57.055 31.110 60.802 1.00 28.47 116 SER A C 1
ATOM 1692 O O . SER A 1 116 ? 56.840 31.605 61.919 1.00 32.49 116 SER A O 1
ATOM 1700 N N . MET A 1 117 ? 56.432 31.529 59.703 1.00 31.83 117 MET A N 1
ATOM 1701 C CA . MET A 1 117 ? 55.476 32.641 59.709 1.00 31.65 117 MET A CA 1
ATOM 1702 C C . MET A 1 117 ? 54.027 32.191 60.075 1.00 34.92 117 MET A C 1
ATOM 1703 O O . MET A 1 117 ? 53.254 32.963 60.600 1.00 34.99 117 MET A O 1
ATOM 1717 N N . GLU A 1 118 ? 53.684 30.947 59.782 1.00 36.18 118 GLU A N 1
ATOM 1718 C CA . GLU A 1 118 ? 52.361 30.423 60.083 1.00 45.35 118 GLU A CA 1
ATOM 1719 C C . GLU A 1 118 ? 52.201 30.330 61.574 1.00 45.21 118 GLU A C 1
ATOM 1720 O O . GLU A 1 118 ? 53.172 30.119 62.296 1.00 42.61 118 GLU A O 1
ATOM 1732 N N . ARG A 1 119 ? 50.973 30.515 62.035 1.00 42.78 119 ARG A N 1
ATOM 1733 C CA . ARG A 1 119 ? 50.643 30.204 63.430 1.00 49.55 119 ARG A CA 1
ATOM 1734 C C . ARG A 1 119 ? 50.140 28.785 63.422 1.00 64.70 119 ARG A C 1
ATOM 1735 O O . ARG A 1 119 ? 48.968 28.521 63.129 1.00 69.99 119 ARG A O 1
ATOM 1756 N N . SER A 1 120 ? 51.072 27.873 63.700 1.00 73.70 120 SER A N 1
ATOM 1757 C CA . SER A 1 120 ? 50.954 26.475 63.305 1.00 69.00 120 SER A CA 1
ATOM 1758 C C . SER A 1 120 ? 50.022 25.740 64.242 1.00 79.46 120 SER A C 1
ATOM 1759 O O . SER A 1 120 ? 50.087 25.903 65.472 1.00 65.48 120 SER A O 1
ATOM 1767 N N . GLN A 1 121 ? 49.136 24.957 63.622 1.00 86.35 121 GLN A N 1
ATOM 1768 C CA . GLN A 1 121 ? 48.056 24.250 64.314 1.00 92.71 121 GLN A CA 1
ATOM 1769 C C . GLN A 1 121 ? 48.602 23.030 65.044 1.00 82.58 121 GLN A C 1
ATOM 1770 O O . GLN A 1 121 ? 48.239 22.761 66.193 1.00 87.82 121 GLN A O 1
ATOM 1784 N N . ASP A 1 122 ? 49.481 22.301 64.361 1.00 74.79 122 ASP A N 1
ATOM 1785 C CA . ASP A 1 122 ? 50.140 21.134 64.936 1.00 77.39 122 ASP A CA 1
ATOM 1786 C C . ASP A 1 122 ? 51.332 21.615 65.788 1.00 64.04 122 ASP A C 1
ATOM 1787 O O . ASP A 1 122 ? 52.233 22.277 65.282 1.00 56.62 122 ASP A O 1
ATOM 1796 N N . PRO A 1 123 ? 51.325 21.291 67.091 1.00 59.93 123 PRO A N 1
ATOM 1797 C CA . PRO A 1 123 ? 52.304 21.852 68.030 1.00 59.57 123 PRO A CA 1
ATOM 1798 C C . PRO A 1 123 ? 53.674 21.254 67.829 1.00 50.40 123 PRO A C 1
ATOM 1799 O O . PRO A 1 123 ? 54.641 21.711 68.433 1.00 60.83 123 PRO A O 1
ATOM 1810 N N . ALA A 1 124 ? 53.763 20.207 67.021 1.00 54.47 124 ALA A N 1
ATOM 1811 C CA . ALA A 1 124 ? 55.058 19.546 66.771 1.00 55.35 124 ALA A CA 1
ATOM 1812 C C . ALA A 1 124 ? 55.918 20.238 65.726 1.00 61.05 124 ALA A C 1
ATOM 1813 O O . ALA A 1 124 ? 57.096 19.928 65.585 1.00 63.65 124 ALA A O 1
ATOM 1820 N N . VAL A 1 125 ? 55.312 21.138 64.955 1.00 57.67 125 VAL A N 1
ATOM 1821 C CA . VAL A 1 125 ? 56.013 21.871 63.914 1.00 42.13 125 VAL A CA 1
ATOM 1822 C C . VAL A 1 125 ? 57.064 22.877 64.467 1.00 41.74 125 VAL A C 1
ATOM 1823 O O . VAL A 1 125 ? 58.145 23.049 63.887 1.00 35.03 125 VAL A O 1
ATOM 1836 N N . ALA A 1 126 ? 56.737 23.539 65.572 1.00 38.34 126 ALA A N 1
ATOM 1837 C CA . ALA A 1 126 ? 57.628 24.552 66.138 1.00 35.45 126 ALA A CA 1
ATOM 1838 C C . ALA A 1 126 ? 59.020 23.977 66.451 1.00 42.04 126 ALA A C 1
ATOM 1839 O O . ALA A 1 126 ? 60.030 24.643 66.248 1.00 35.50 126 ALA A O 1
ATOM 1846 N N . ALA A 1 127 ? 59.088 22.736 66.920 1.00 38.13 127 ALA A N 1
ATOM 1847 C CA . ALA A 1 127 ? 60.367 22.176 67.325 1.00 40.86 127 ALA A CA 1
ATOM 1848 C C . ALA A 1 127 ? 61.220 21.934 66.110 1.00 38.68 127 ALA A C 1
ATOM 1849 O O . ALA A 1 127 ? 62.430 22.072 66.163 1.00 37.26 127 ALA A O 1
ATOM 1856 N N . VAL A 1 128 ? 60.581 21.550 65.015 1.00 36.64 128 VAL A N 1
ATOM 1857 C CA . VAL A 1 128 ? 61.273 21.365 63.775 1.00 36.44 128 VAL A CA 1
ATOM 1858 C C . VAL A 1 128 ? 61.869 22.690 63.257 1.00 36.87 128 VAL A C 1
ATOM 1859 O O . VAL A 1 128 ? 63.048 22.765 62.873 1.00 36.23 128 VAL A O 1
ATOM 1872 N N . VAL A 1 129 ? 61.050 23.725 63.242 1.00 33.15 129 VAL A N 1
ATOM 1873 C CA . VAL A 1 129 ? 61.495 25.055 62.845 1.00 34.09 129 VAL A CA 1
ATOM 1874 C C . VAL A 1 129 ? 62.693 25.505 63.705 1.00 33.01 129 VAL A C 1
ATOM 1875 O O . VAL A 1 129 ? 63.725 25.950 63.180 1.00 30.55 129 VAL A O 1
ATOM 1888 N N . ARG A 1 130 ? 62.586 25.328 65.015 1.00 34.99 130 ARG A N 1
ATOM 1889 C CA A ARG A 1 130 ? 63.633 25.743 65.950 0.56 35.34 130 ARG A CA 1
ATOM 1890 C CA B ARG A 1 130 ? 63.646 25.751 65.931 0.44 35.39 130 ARG A CA 1
ATOM 1891 C C . ARG A 1 130 ? 64.955 25.021 65.665 1.00 34.23 130 ARG A C 1
ATOM 1892 O O . ARG A 1 130 ? 66.027 25.640 65.609 1.00 34.51 130 ARG A O 1
ATOM 1933 N N . ARG A 1 131 ? 64.872 23.711 65.472 1.00 37.55 131 ARG A N 1
ATOM 1934 C CA A ARG A 1 131 ? 66.021 22.868 65.146 0.47 40.15 131 ARG A CA 1
ATOM 1935 C CA B ARG A 1 131 ? 66.063 22.917 65.164 0.53 40.16 131 ARG A CA 1
ATOM 1936 C C . ARG A 1 131 ? 66.745 23.353 63.893 1.00 44.44 131 ARG A C 1
ATOM 1937 O O . ARG A 1 131 ? 67.986 23.525 63.879 1.00 33.58 131 ARG A O 1
ATOM 1978 N N . VAL A 1 132 ? 65.975 23.531 62.811 1.00 36.91 132 VAL A N 1
ATOM 1979 C CA . VAL A 1 132 ? 66.590 23.943 61.560 1.00 36.83 132 VAL A CA 1
ATOM 1980 C C . VAL A 1 132 ? 67.213 25.310 61.730 1.00 33.49 132 VAL A C 1
ATOM 1981 O O . VAL A 1 132 ? 68.327 25.541 61.286 1.00 33.73 132 VAL A O 1
ATOM 1994 N N . ARG A 1 133 ? 66.509 26.226 62.383 1.00 32.80 133 ARG A N 1
ATOM 1995 C CA . ARG A 1 133 ? 67.025 27.574 62.530 1.00 29.78 133 ARG A CA 1
ATOM 1996 C C . ARG A 1 133 ? 68.330 27.560 63.326 1.00 35.62 133 ARG A C 1
ATOM 1997 O O . ARG A 1 133 ? 69.284 28.222 62.952 1.00 33.71 133 ARG A O 1
ATOM 2018 N N . ASN A 1 134 ? 68.351 26.820 64.432 1.00 34.02 134 ASN A N 1
ATOM 2019 C CA . ASN A 1 134 ? 69.539 26.790 65.306 1.00 36.89 134 ASN A CA 1
ATOM 2020 C C . ASN A 1 134 ? 70.744 26.189 64.615 1.00 39.46 134 ASN A C 1
ATOM 2021 O O . ASN A 1 134 ? 71.865 26.629 64.835 1.00 38.91 134 ASN A O 1
ATOM 2032 N N . THR A 1 135 ? 70.493 25.209 63.759 1.00 36.35 135 THR A N 1
ATOM 2033 C CA . THR A 1 135 ? 71.550 24.604 62.950 1.00 43.32 135 THR A CA 1
ATOM 2034 C C . THR A 1 135 ? 72.155 25.614 61.994 1.00 47.43 135 THR A C 1
ATOM 2035 O O . THR A 1 135 ? 73.373 25.711 61.889 1.00 43.06 135 THR A O 1
ATOM 2046 N N . ALA A 1 136 ? 71.311 26.378 61.294 1.00 37.64 136 ALA A N 1
ATOM 2047 C CA . ALA A 1 136 ? 71.818 27.375 60.391 1.00 36.29 136 ALA A CA 1
ATOM 2048 C C . ALA A 1 136 ? 72.666 28.387 61.149 1.00 38.36 136 ALA A C 1
ATOM 2049 O O . ALA A 1 136 ? 73.767 28.737 60.689 1.00 36.96 136 ALA A O 1
ATOM 2056 N N . ILE A 1 137 ? 72.204 28.825 62.319 1.00 32.73 137 ILE A N 1
ATOM 2057 C CA . ILE A 1 137 ? 72.942 29.847 63.073 1.00 39.12 137 ILE A CA 1
ATOM 2058 C C . ILE A 1 137 ? 74.303 29.279 63.508 1.00 39.41 137 ILE A C 1
ATOM 2059 O O . ILE A 1 137 ? 75.342 29.930 63.346 1.00 38.97 137 ILE A O 1
ATOM 2075 N N . ALA A 1 138 ? 74.290 28.061 64.035 1.00 38.13 138 ALA A N 1
ATOM 2076 C CA . ALA A 1 138 ? 75.526 27.413 64.474 1.00 47.65 138 ALA A CA 1
ATOM 2077 C C . ALA A 1 138 ? 76.508 27.246 63.306 1.00 46.93 138 ALA A C 1
ATOM 2078 O O . ALA A 1 138 ? 77.693 27.525 63.470 1.00 47.08 138 ALA A O 1
ATOM 2085 N N . ARG A 1 139 ? 76.015 26.843 62.128 1.00 42.21 139 ARG A N 1
ATOM 2086 C CA . ARG A 1 139 ? 76.869 26.694 60.937 1.00 42.48 139 ARG A CA 1
ATOM 2087 C C . ARG A 1 139 ? 77.502 28.024 60.484 1.00 52.43 139 ARG A C 1
ATOM 2088 O O . ARG A 1 139 ? 78.678 28.073 60.097 1.00 47.35 139 ARG A O 1
ATOM 2109 N N . PHE A 1 140 ? 76.740 29.109 60.538 1.00 42.54 140 PHE A N 1
ATOM 2110 C CA . PHE A 1 140 ? 77.302 30.401 60.187 1.00 41.35 140 PHE A CA 1
ATOM 2111 C C . PHE A 1 140 ? 78.351 30.841 61.222 1.00 46.12 140 PHE A C 1
ATOM 2112 O O . PHE A 1 140 ? 79.425 31.325 60.867 1.00 40.00 140 PHE A O 1
ATOM 2129 N N . ARG A 1 141 ? 78.008 30.673 62.495 1.00 40.72 141 ARG A N 1
ATOM 2130 C CA A ARG A 1 141 ? 78.922 30.988 63.587 0.48 48.48 141 ARG A CA 1
ATOM 2131 C CA B ARG A 1 141 ? 78.909 30.956 63.608 0.52 48.46 141 ARG A CA 1
ATOM 2132 C C . ARG A 1 141 ? 80.242 30.230 63.445 1.00 52.73 141 ARG A C 1
ATOM 2133 O O . ARG A 1 141 ? 81.304 30.848 63.518 1.00 44.12 141 ARG A O 1
ATOM 2174 N N . ASP A 1 142 ? 80.158 28.915 63.219 1.00 50.52 142 ASP A N 1
ATOM 2175 C CA . ASP A 1 142 ? 81.309 28.051 62.955 1.00 48.01 142 ASP A CA 1
ATOM 2176 C C . ASP A 1 142 ? 82.277 28.725 61.985 1.00 56.45 142 ASP A C 1
ATOM 2177 O O . ASP A 1 142 ? 83.447 28.897 62.308 1.00 52.17 142 ASP A O 1
ATOM 2186 N N . SER A 1 143 ? 81.803 29.115 60.806 1.00 43.67 143 SER A N 1
ATOM 2187 C CA . SER A 1 143 ? 82.729 29.594 59.792 1.00 52.98 143 SER A CA 1
ATOM 2188 C C . SER A 1 143 ? 83.140 31.009 60.100 1.00 46.14 143 SER A C 1
ATOM 2189 O O . SER A 1 143 ? 84.269 31.390 59.839 1.00 47.42 143 SER A O 1
ATOM 2197 N N . ILE A 1 144 ? 82.254 31.780 60.713 1.00 40.55 144 ILE A N 1
ATOM 2198 C CA . ILE A 1 144 ? 82.572 33.173 60.933 1.00 39.81 144 ILE A CA 1
ATOM 2199 C C . ILE A 1 144 ? 83.694 33.340 61.989 1.00 45.08 144 ILE A C 1
ATOM 2200 O O . ILE A 1 144 ? 84.448 34.316 61.950 1.00 40.63 144 ILE A O 1
ATOM 2216 N N . THR A 1 145 ? 83.828 32.382 62.895 1.00 41.94 145 THR A N 1
ATOM 2217 C CA . THR A 1 145 ? 84.855 32.511 63.941 1.00 52.97 145 THR A CA 1
ATOM 2218 C C . THR A 1 145 ? 86.221 32.674 63.300 1.00 55.81 145 THR A C 1
ATOM 2219 O O . THR A 1 145 ? 87.068 33.358 63.859 1.00 49.05 145 THR A O 1
ATOM 2230 N N . HIS A 1 146 ? 86.408 32.077 62.116 1.00 48.93 146 HIS A N 1
ATOM 2231 C CA . HIS A 1 146 ? 87.706 32.065 61.422 1.00 39.59 146 HIS A CA 1
ATOM 2232 C C . HIS A 1 146 ? 87.993 33.327 60.665 1.00 42.76 146 HIS A C 1
ATOM 2233 O O . HIS A 1 146 ? 89.077 33.501 60.151 1.00 47.88 146 HIS A O 1
ATOM 2247 N N . LEU A 1 147 ? 87.045 34.249 60.627 1.00 39.61 147 LEU A N 1
ATOM 2248 C CA . LEU A 1 147 ? 87.315 35.524 60.003 1.00 37.67 147 LEU A CA 1
ATOM 2249 C C . LEU A 1 147 ? 88.038 36.523 60.907 1.00 45.86 147 LEU A C 1
ATOM 2250 O O . LEU A 1 147 ? 88.539 37.513 60.414 1.00 43.45 147 LEU A O 1
ATOM 2266 N N . LEU A 1 148 ? 88.035 36.297 62.216 1.00 42.17 148 LEU A N 1
ATOM 2267 C CA . LEU A 1 148 ? 88.637 37.263 63.152 1.00 47.02 148 LEU A CA 1
ATOM 2268 C C . LEU A 1 148 ? 90.133 37.023 63.336 1.00 45.31 148 LEU A C 1
ATOM 2269 O O . LEU A 1 148 ? 90.614 35.898 63.176 1.00 43.43 148 LEU A O 1
ATOM 2285 N N . PRO A 1 149 ? 90.866 38.069 63.737 1.00 46.09 149 PRO A N 1
ATOM 2286 C CA . PRO A 1 149 ? 92.250 37.818 64.155 1.00 45.20 149 PRO A CA 1
ATOM 2287 C C . PRO A 1 149 ? 92.272 36.794 65.268 1.00 47.18 149 PRO A C 1
ATOM 2288 O O . PRO A 1 149 ? 91.335 36.756 66.094 1.00 44.91 149 PRO A O 1
ATOM 2299 N N . SER A 1 150 ? 93.306 35.958 65.313 1.00 40.07 150 SER A N 1
ATOM 2300 C CA . SER A 1 150 ? 93.396 34.970 66.378 1.00 44.00 150 SER A CA 1
ATOM 2301 C C . SER A 1 150 ? 93.770 35.528 67.763 1.00 45.21 150 SER A C 1
ATOM 2302 O O . SER A 1 150 ? 93.756 34.778 68.719 1.00 44.76 150 SER A O 1
ATOM 2310 N N . ASP A 1 151 ? 94.093 36.817 67.889 1.00 46.50 151 ASP A N 1
ATOM 2311 C CA . ASP A 1 151 ? 94.503 37.335 69.202 1.00 46.60 151 ASP A CA 1
ATOM 2312 C C . ASP A 1 151 ? 93.374 38.087 69.941 1.00 51.26 151 ASP A C 1
ATOM 2313 O O . ASP A 1 151 ? 93.612 38.752 70.933 1.00 43.99 151 ASP A O 1
ATOM 2322 N N . ILE A 1 152 ? 92.136 37.966 69.465 1.00 42.26 152 ILE A N 1
ATOM 2323 C CA . ILE A 1 152 ? 90.988 38.558 70.165 1.00 36.81 152 ILE A CA 1
ATOM 2324 C C . ILE A 1 152 ? 90.636 37.746 71.421 1.00 31.79 152 ILE A C 1
ATOM 2325 O O . ILE A 1 152 ? 90.564 36.512 71.391 1.00 42.13 152 ILE A O 1
ATOM 2341 N N . PRO A 1 153 ? 90.489 38.419 72.573 1.00 38.88 153 PRO A N 1
ATOM 2342 C CA . PRO A 1 153 ? 90.170 37.633 73.779 1.00 48.10 153 PRO A CA 1
ATOM 2343 C C . PRO A 1 153 ? 88.873 36.853 73.546 1.00 47.99 153 PRO A C 1
ATOM 2344 O O . PRO A 1 153 ? 87.973 37.427 72.965 1.00 43.43 153 PRO A O 1
ATOM 2355 N N . PRO A 1 154 ? 88.794 35.590 73.980 1.00 43.45 154 PRO A N 1
ATOM 2356 C CA . PRO A 1 154 ? 87.700 34.717 73.536 1.00 50.54 154 PRO A CA 1
ATOM 2357 C C . PRO A 1 154 ? 86.289 35.273 73.782 1.00 55.49 154 PRO A C 1
ATOM 2358 O O . PRO A 1 154 ? 85.410 35.132 72.911 1.00 47.73 154 PRO A O 1
ATOM 2369 N N . GLY A 1 155 ? 86.093 35.923 74.921 1.00 46.32 155 GLY A N 1
ATOM 2370 C CA . GLY A 1 155 ? 84.810 36.482 75.289 1.00 44.30 155 GLY A CA 1
ATOM 2371 C C . GLY A 1 155 ? 84.388 37.585 74.349 1.00 52.74 155 GLY A C 1
ATOM 2372 O O . GLY A 1 155 ? 83.205 37.673 73.979 1.00 42.21 155 GLY A O 1
ATOM 2376 N N . LYS A 1 156 ? 85.341 38.443 73.993 1.00 42.4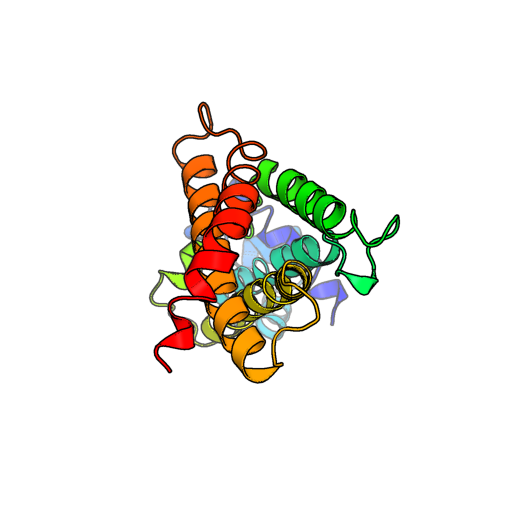2 156 LYS A N 1
ATOM 2377 C CA . LYS A 1 156 ? 85.089 39.533 73.076 1.00 43.19 156 LYS A CA 1
ATOM 2378 C C . LYS A 1 156 ? 84.759 38.930 71.713 1.00 45.78 156 LYS A C 1
ATOM 2379 O O . LYS A 1 156 ? 83.888 39.437 71.032 1.00 45.44 156 LYS A O 1
ATOM 2398 N N . ALA A 1 157 ? 85.488 37.883 71.326 1.00 44.30 157 ALA A N 1
ATOM 2399 C CA . ALA A 1 157 ? 85.265 37.243 70.026 1.00 49.59 157 ALA A CA 1
ATOM 2400 C C . ALA A 1 157 ? 83.852 36.665 69.985 1.00 57.06 157 ALA A C 1
ATOM 2401 O O . ALA A 1 157 ? 83.168 36.762 68.958 1.00 43.30 157 ALA A O 1
ATOM 2408 N N . ASP A 1 158 ? 83.403 36.092 71.107 1.00 48.69 158 ASP A N 1
ATOM 2409 C CA . ASP A 1 158 ? 82.071 35.495 71.132 1.00 48.08 158 ASP A CA 1
ATOM 2410 C C . ASP A 1 158 ? 81.038 36.558 70.807 1.00 46.35 158 ASP A C 1
ATOM 2411 O O . ASP A 1 158 ? 80.113 36.296 70.041 1.00 45.50 158 ASP A O 1
ATOM 2420 N N . LEU A 1 159 ? 81.207 37.750 71.375 1.00 39.22 159 LEU A N 1
ATOM 2421 C CA . LEU A 1 159 ? 80.296 38.842 71.106 1.00 40.45 159 LEU A CA 1
ATOM 2422 C C . LEU A 1 159 ? 80.315 39.266 69.632 1.00 51.66 159 LEU A C 1
ATOM 2423 O O . LEU A 1 159 ? 79.257 39.527 69.058 1.00 38.18 159 LEU A O 1
ATOM 2439 N N . VAL A 1 160 ? 81.509 39.391 69.052 1.00 41.70 160 VAL A N 1
ATOM 2440 C CA . VAL A 1 160 ? 81.640 39.966 67.732 1.00 41.48 160 VAL A CA 1
ATOM 2441 C C . VAL A 1 160 ? 81.058 38.952 66.732 1.00 37.80 160 VAL A C 1
ATOM 2442 O O . VAL A 1 160 ? 80.305 39.319 65.856 1.00 41.82 160 VAL A O 1
ATOM 2455 N N . VAL A 1 161 ? 81.420 37.693 66.909 1.00 34.42 161 VAL A N 1
ATOM 2456 C CA . VAL A 1 161 ? 80.970 36.635 66.071 1.00 36.71 161 VAL A CA 1
ATOM 2457 C C . VAL A 1 161 ? 79.451 36.511 66.119 1.00 50.46 161 VAL A C 1
ATOM 2458 O O . VAL A 1 161 ? 78.836 36.272 65.088 1.00 39.13 161 VAL A O 1
ATOM 2471 N N . ALA A 1 162 ? 78.848 36.697 67.295 1.00 42.39 162 ALA A N 1
ATOM 2472 C CA . ALA A 1 162 ? 77.410 36.545 67.435 1.00 37.21 162 ALA A CA 1
ATOM 2473 C C . ALA A 1 162 ? 76.719 37.588 66.593 1.00 40.67 162 ALA A C 1
ATOM 2474 O O . ALA A 1 162 ? 75.789 37.304 65.844 1.00 36.84 162 ALA A O 1
ATOM 2481 N N . GLU A 1 163 ? 77.210 38.803 66.684 1.00 35.67 163 GLU A N 1
ATOM 2482 C CA . GLU A 1 163 ? 76.625 39.886 65.965 1.00 36.85 163 GLU A CA 1
ATOM 2483 C C . GLU A 1 163 ? 76.814 39.703 64.441 1.00 43.83 163 GLU A C 1
ATOM 2484 O O . GLU A 1 163 ? 75.879 39.926 63.660 1.00 35.16 163 GLU A O 1
ATOM 2496 N N . LEU A 1 164 ? 78.010 39.282 64.034 1.00 35.62 164 LEU A N 1
ATOM 2497 C CA . LEU A 1 164 ? 78.312 39.056 62.624 1.00 36.91 164 LEU A CA 1
ATOM 2498 C C . LEU A 1 164 ? 77.430 37.912 62.093 1.00 34.25 164 LEU A C 1
ATOM 2499 O O . LEU A 1 164 ? 76.931 37.967 60.969 1.00 34.71 164 LEU A O 1
ATOM 2515 N N . THR A 1 165 ? 77.289 36.881 62.906 1.00 34.11 165 THR A N 1
ATOM 2516 C CA . THR A 1 165 ? 76.478 35.734 62.569 1.00 36.92 165 THR A CA 1
ATOM 2517 C C . THR A 1 165 ? 75.011 36.136 62.335 1.00 39.12 165 THR A C 1
ATOM 2518 O O . THR A 1 165 ? 74.440 35.744 61.313 1.00 36.28 165 THR A O 1
ATOM 2529 N N . ALA A 1 166 ? 74.417 36.919 63.246 1.00 34.98 166 ALA A N 1
ATOM 2530 C CA . ALA A 1 166 ? 73.070 37.433 63.042 1.00 40.21 166 ALA A CA 1
ATOM 2531 C C . ALA A 1 166 ? 72.935 38.236 61.733 1.00 37.21 166 ALA A C 1
ATOM 2532 O O . ALA A 1 166 ? 71.911 38.145 61.053 1.00 30.34 166 ALA A O 1
ATOM 2539 N N . PHE A 1 167 ? 73.917 39.074 61.431 1.00 30.28 167 PHE A N 1
ATOM 2540 C CA . PHE A 1 167 ? 73.911 39.879 60.197 1.00 37.10 167 PHE A CA 1
ATOM 2541 C C . PHE A 1 167 ? 73.934 38.953 58.945 1.00 29.18 167 PHE A C 1
ATOM 2542 O O . PHE A 1 167 ? 73.172 39.157 57.987 1.00 30.03 167 PHE A O 1
ATOM 2559 N N . ALA A 1 168 ? 74.788 37.940 58.996 1.00 33.15 168 ALA A N 1
ATOM 2560 C CA . ALA A 1 168 ? 74.964 37.016 57.890 1.00 36.57 168 ALA A CA 1
ATOM 2561 C C . ALA A 1 168 ? 73.695 36.173 57.681 1.00 35.86 168 ALA A C 1
ATOM 2562 O O . ALA A 1 168 ? 73.257 35.969 56.541 1.00 30.52 168 ALA A O 1
ATOM 2569 N N . VAL A 1 169 ? 73.148 35.648 58.777 1.00 32.26 169 VAL A N 1
ATOM 2570 C CA . VAL A 1 169 ? 71.915 34.885 58.736 1.00 30.60 169 VAL A CA 1
ATOM 2571 C C . VAL A 1 169 ? 70.794 35.749 58.149 1.00 25.33 169 VAL A C 1
ATOM 2572 O O . VAL A 1 169 ? 70.075 35.276 57.293 1.00 29.35 169 VAL A O 1
ATOM 2585 N N . ALA A 1 170 ? 70.678 37.008 58.572 1.00 25.79 170 ALA A N 1
ATOM 2586 C CA . ALA A 1 170 ? 69.676 37.897 58.046 1.00 29.99 170 ALA A CA 1
ATOM 2587 C C . ALA A 1 170 ? 69.884 38.128 56.523 1.00 28.98 170 ALA A C 1
ATOM 2588 O O . ALA A 1 170 ? 68.928 38.078 55.727 1.00 26.01 170 ALA A O 1
ATOM 2595 N N . LEU A 1 171 ? 71.113 38.403 56.118 1.00 30.40 171 LEU A N 1
ATOM 2596 C CA . LEU A 1 171 ? 71.379 38.690 54.691 1.00 30.86 171 LEU A CA 1
ATOM 2597 C C . LEU A 1 171 ? 71.023 37.427 53.846 1.00 26.46 171 LEU A C 1
ATOM 2598 O O . LEU A 1 171 ? 70.301 37.493 52.837 1.00 27.78 171 LEU A O 1
ATOM 2614 N N . SER A 1 172 ? 71.473 36.279 54.335 1.00 27.14 172 SER A N 1
ATOM 2615 C CA . SER A 1 172 ? 71.220 34.998 53.708 1.00 31.61 172 SER A CA 1
ATOM 2616 C C . SER A 1 172 ? 69.736 34.659 53.613 1.00 34.11 172 SER A C 1
ATOM 2617 O O . SER A 1 172 ? 69.279 34.152 52.561 1.00 28.05 172 SER A O 1
ATOM 2625 N N . ASP A 1 173 ? 68.964 34.932 54.680 1.00 29.12 173 ASP A N 1
ATOM 2626 C CA . ASP A 1 173 ? 67.508 34.840 54.566 1.00 25.32 173 ASP A CA 1
ATOM 2627 C C . ASP A 1 173 ? 66.953 35.713 53.434 1.00 28.38 173 ASP A C 1
ATOM 2628 O O . ASP A 1 173 ? 66.112 35.263 52.620 1.00 26.84 173 ASP A O 1
ATOM 2637 N N . GLY A 1 174 ? 67.376 36.974 53.406 1.00 24.96 174 GLY A N 1
ATOM 2638 C CA . GLY A 1 174 ? 66.932 37.900 52.376 1.00 26.09 174 GLY A CA 1
ATOM 2639 C C . GLY A 1 174 ? 67.291 37.473 50.934 1.00 30.13 174 GLY A C 1
ATOM 2640 O O . GLY A 1 174 ? 66.551 37.753 49.997 1.00 27.40 174 GLY A O 1
ATOM 2644 N N . VAL A 1 175 ? 68.413 36.781 50.781 1.00 30.64 175 VAL A N 1
ATOM 2645 C CA . VAL A 1 175 ? 68.849 36.303 49.476 1.00 31.73 175 VAL A CA 1
ATOM 2646 C C . VAL A 1 175 ? 67.821 35.333 48.934 1.00 28.12 175 VAL A C 1
ATOM 2647 O O . VAL A 1 175 ? 67.483 35.403 47.753 1.00 29.29 175 VAL A O 1
ATOM 2660 N N . TYR A 1 176 ? 67.232 34.521 49.807 1.00 29.39 176 TYR A N 1
ATOM 2661 C CA . TYR A 1 176 ? 66.192 33.621 49.358 1.00 30.29 176 TYR A CA 1
ATOM 2662 C C . TYR A 1 176 ? 64.957 34.350 48.858 1.00 30.09 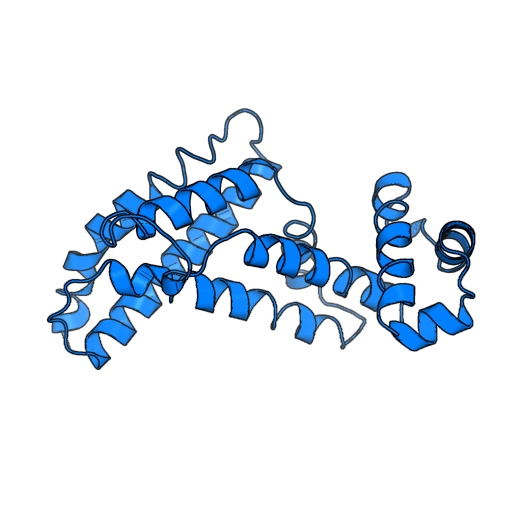176 TYR A C 1
ATOM 2663 O O . TYR A 1 176 ? 64.393 33.956 47.830 1.00 27.44 176 TYR A O 1
ATOM 2681 N N . PHE A 1 177 ? 64.522 35.403 49.560 1.00 27.02 177 PHE A N 1
ATOM 2682 C CA . PHE A 1 177 ? 63.405 36.206 49.092 1.00 28.57 177 PHE A CA 1
ATOM 2683 C C . PHE A 1 177 ? 63.684 36.903 47.734 1.00 25.95 177 PHE A C 1
ATOM 2684 O O . PHE A 1 177 ? 62.782 36.990 46.888 1.00 28.03 177 PHE A O 1
ATOM 2701 N N . ALA A 1 178 ? 64.908 37.391 47.551 1.00 25.01 178 ALA A N 1
ATOM 2702 C CA . ALA A 1 178 ? 65.306 38.021 46.308 1.00 28.00 178 ALA A CA 1
ATOM 2703 C C . ALA A 1 178 ? 65.222 36.972 45.141 1.00 30.97 178 ALA A C 1
ATOM 2704 O O . ALA A 1 178 ? 64.724 37.277 44.033 1.00 31.57 178 ALA A O 1
ATOM 2711 N N . GLY A 1 179 ? 65.684 35.759 45.418 1.00 28.84 179 GLY A N 1
ATOM 2712 C CA . GLY A 1 179 ? 65.611 34.656 44.482 1.00 28.96 179 GLY A CA 1
ATOM 2713 C C . GLY A 1 179 ? 64.174 34.251 44.189 1.00 35.83 179 GLY A C 1
ATOM 2714 O O . GLY A 1 179 ? 63.884 33.760 43.116 1.00 32.15 179 GLY A O 1
ATOM 2718 N N . HIS A 1 180 ? 63.257 34.494 45.126 1.00 26.44 180 HIS A N 1
ATOM 2719 C CA . HIS A 1 180 ? 61.867 34.108 44.971 1.00 29.99 180 HIS A CA 1
ATOM 2720 C C . HIS A 1 180 ? 61.085 35.196 44.281 1.00 31.59 180 HIS A C 1
ATOM 2721 O O . HIS A 1 180 ? 60.201 34.926 43.477 1.00 27.69 180 HIS A O 1
ATOM 2735 N N . LEU A 1 181 ? 61.375 36.434 44.613 1.00 26.25 181 LEU A N 1
ATOM 2736 C CA . LEU A 1 181 ? 60.572 37.528 44.123 1.00 27.45 181 LEU A CA 1
ATOM 2737 C C . LEU A 1 181 ? 61.238 38.339 43.011 1.00 33.11 181 LEU A C 1
ATOM 2738 O O . LEU A 1 181 ? 60.534 38.995 42.248 1.00 28.95 181 LEU A O 1
ATOM 2754 N N . GLU A 1 182 ? 62.562 38.314 42.939 1.00 27.75 182 GLU A N 1
ATOM 2755 C CA . GLU A 1 182 ? 63.287 38.948 41.806 1.00 33.55 182 GLU A CA 1
ATOM 2756 C C . GLU A 1 182 ? 64.230 37.919 41.152 1.00 28.56 182 GLU A C 1
ATOM 2757 O O . GLU A 1 182 ? 65.432 38.148 41.061 1.00 33.09 182 GLU A O 1
ATOM 2769 N N . PRO A 1 183 ? 63.698 36.738 40.775 1.00 30.89 183 PRO A N 1
ATOM 2770 C CA . PRO A 1 183 ? 64.548 35.632 40.289 1.00 34.90 183 PRO A CA 1
ATOM 2771 C C . PRO A 1 183 ? 65.401 36.048 39.071 1.00 40.05 183 PRO A C 1
ATOM 2772 O O . PRO A 1 183 ? 66.527 35.623 38.899 1.00 38.52 183 PRO A O 1
ATOM 2783 N N . ASP A 1 184 ? 64.841 36.905 38.261 1.00 33.90 184 ASP A N 1
ATOM 2784 C CA . ASP A 1 184 ? 65.489 37.276 36.994 1.00 52.82 184 ASP A CA 1
ATOM 2785 C C . ASP A 1 184 ? 66.584 38.332 37.153 1.00 57.39 184 ASP A C 1
ATOM 2786 O O . ASP A 1 184 ? 67.402 38.501 36.276 1.00 52.61 184 ASP A O 1
ATOM 2795 N N . THR A 1 185 ? 66.625 39.015 38.289 1.00 46.39 185 THR A N 1
ATOM 2796 C CA . THR A 1 185 ? 67.604 40.064 38.483 1.00 48.02 185 THR A CA 1
ATOM 2797 C C . THR A 1 185 ? 68.487 39.811 39.696 1.00 50.11 185 THR A C 1
ATOM 2798 O O . THR A 1 185 ? 69.198 40.702 40.133 1.00 54.31 185 THR A O 1
ATOM 2809 N N . THR A 1 186 ? 68.425 38.603 40.258 1.00 40.04 186 THR A N 1
ATOM 2810 C CA . THR A 1 186 ? 69.143 38.315 41.482 1.00 41.49 186 THR A CA 1
ATOM 2811 C C . THR A 1 186 ? 70.316 37.412 41.155 1.00 41.65 186 THR A C 1
ATOM 2812 O O . THR A 1 186 ? 70.118 36.281 40.702 1.00 40.12 186 THR A O 1
ATOM 2823 N N . ASP A 1 187 ? 71.531 37.900 41.415 1.00 40.34 187 ASP A N 1
ATOM 2824 C CA . ASP A 1 187 ? 72.747 37.091 41.297 1.00 37.38 187 ASP A CA 1
ATOM 2825 C C . ASP A 1 187 ? 73.195 36.619 42.680 1.00 33.69 187 ASP A C 1
ATOM 2826 O O . ASP A 1 187 ? 73.818 37.374 43.429 1.00 37.19 187 ASP A O 1
ATOM 2835 N N . VAL A 1 188 ? 72.946 35.350 42.985 1.00 37.25 188 VAL A N 1
ATOM 2836 C CA . VAL A 1 188 ? 73.171 34.814 44.317 1.00 44.68 188 VAL A CA 1
ATOM 2837 C C . VAL A 1 188 ? 74.664 34.848 44.670 1.00 45.41 188 VAL A C 1
ATOM 2838 O O . VAL A 1 188 ? 75.038 35.181 45.787 1.00 34.89 188 VAL A O 1
ATOM 2851 N N . GLU A 1 189 ? 75.533 34.535 43.714 1.00 41.08 189 GLU A N 1
ATOM 2852 C CA A GLU A 1 189 ? 76.976 34.557 43.960 0.65 38.22 189 GLU A CA 1
ATOM 2853 C CA B GLU A 1 189 ? 76.970 34.549 43.967 0.35 38.32 189 GLU A CA 1
ATOM 2854 C C . GLU A 1 189 ? 77.410 35.953 44.367 1.00 37.63 189 GLU A C 1
ATOM 2855 O O . GLU A 1 189 ? 78.152 36.134 45.335 1.00 40.34 189 GLU A O 1
ATOM 2878 N N . ARG A 1 190 ? 76.930 36.939 43.631 1.00 33.95 190 ARG A N 1
ATOM 2879 C CA . ARG A 1 190 ? 77.251 38.325 43.879 1.00 35.54 190 ARG A CA 1
ATOM 2880 C C . ARG A 1 190 ? 76.724 38.804 45.253 1.00 42.07 190 ARG A C 1
ATOM 2881 O O . ARG A 1 190 ? 77.418 39.536 45.971 1.00 35.33 190 ARG A O 1
ATOM 2902 N N . MET A 1 191 ? 75.496 38.429 45.612 1.00 37.44 191 MET A N 1
ATOM 2903 C CA . MET A 1 191 ? 74.969 38.835 46.947 1.00 38.35 191 MET A CA 1
ATOM 2904 C C . MET A 1 191 ? 75.844 38.310 48.069 1.00 35.64 191 MET A C 1
ATOM 2905 O O . MET A 1 191 ? 76.153 39.042 49.012 1.00 34.99 191 MET A O 1
ATOM 2919 N N . TYR A 1 192 ? 76.244 37.047 47.970 1.00 34.24 192 TYR A N 1
ATOM 2920 C CA . TYR A 1 192 ? 77.075 36.465 48.979 1.00 34.85 192 TYR A CA 1
ATOM 2921 C C . TYR A 1 192 ? 78.479 37.069 49.020 1.00 41.14 192 TYR A C 1
ATOM 2922 O O . TYR A 1 192 ? 79.061 37.183 50.098 1.00 38.93 192 TYR A O 1
ATOM 2940 N N . ARG A 1 193 ? 79.000 37.475 47.872 1.00 39.07 193 ARG A N 1
ATOM 2941 C CA A ARG A 1 193 ? 80.278 38.158 47.821 0.42 40.82 193 ARG A CA 1
ATOM 2942 C CA B ARG A 1 193 ? 80.282 38.172 47.798 0.58 40.83 193 ARG A CA 1
ATOM 2943 C C . ARG A 1 193 ? 80.146 39.488 48.534 1.00 34.50 193 ARG A C 1
ATOM 2944 O O . ARG A 1 193 ? 81.033 39.885 49.279 1.00 37.18 193 ARG A O 1
ATOM 2985 N N . ARG A 1 194 ? 79.031 40.178 48.321 1.00 33.31 194 ARG A N 1
ATOM 2986 C CA . ARG A 1 194 ? 78.808 41.408 49.069 1.00 34.34 194 ARG A CA 1
ATOM 2987 C C . ARG A 1 194 ? 78.725 41.147 50.578 1.00 40.37 194 ARG A C 1
ATOM 2988 O O . ARG A 1 194 ? 79.230 41.950 51.374 1.00 34.44 194 ARG A O 1
ATOM 3009 N N . LEU A 1 195 ? 78.115 40.036 50.976 1.00 36.16 195 LEU A N 1
ATOM 3010 C CA . LEU A 1 195 ? 78.056 39.708 52.406 1.00 38.00 195 LEU A CA 1
ATOM 3011 C C . LEU A 1 195 ? 79.475 39.506 52.965 1.00 46.49 195 LEU A C 1
ATOM 3012 O O . LEU A 1 195 ? 79.831 40.040 54.035 1.00 38.28 195 LEU A O 1
ATOM 3028 N N . ARG A 1 196 ? 80.282 38.716 52.259 1.00 39.26 196 ARG A N 1
ATOM 3029 C CA . ARG A 1 196 ? 81.649 38.463 52.716 1.00 42.56 196 ARG A CA 1
ATOM 3030 C C . ARG A 1 196 ? 82.387 39.812 52.854 1.00 40.65 196 ARG A C 1
ATOM 3031 O O . ARG A 1 196 ? 83.038 40.086 53.871 1.00 44.60 196 ARG A O 1
ATOM 3052 N N . GLN A 1 197 ? 82.242 40.663 51.854 1.00 39.42 197 GLN A N 1
ATOM 3053 C CA . GLN A 1 197 ? 82.863 41.973 51.896 1.00 47.46 197 GLN A CA 1
ATOM 3054 C C . GLN A 1 197 ? 82.349 42.830 53.070 1.00 45.62 197 GLN A C 1
ATOM 3055 O O . GLN A 1 197 ? 83.128 43.537 53.736 1.00 38.16 197 GLN A O 1
ATOM 3069 N N . ALA A 1 198 ? 81.046 42.786 53.328 1.00 39.34 198 ALA A N 1
ATOM 3070 C CA . ALA A 1 198 ? 80.468 43.555 54.436 1.00 38.47 198 ALA A CA 1
ATOM 3071 C C . ALA A 1 198 ? 80.999 43.078 55.786 1.00 38.77 198 ALA A C 1
ATOM 3072 O O . ALA A 1 198 ? 81.298 43.896 56.647 1.00 37.47 198 ALA A O 1
ATOM 3079 N N . LEU A 1 199 ? 81.139 41.763 55.943 1.00 38.33 199 LEU A N 1
ATOM 3080 C CA . LEU A 1 199 ? 81.647 41.168 57.157 1.00 42.89 199 LEU A CA 1
ATOM 3081 C C . LEU A 1 199 ? 83.099 41.606 57.421 1.00 52.35 199 LEU A C 1
ATOM 3082 O O . LEU A 1 199 ? 83.425 42.021 58.528 1.00 38.97 199 LEU A O 1
ATOM 3098 N N . GLU A 1 200 ? 83.952 41.505 56.398 1.00 45.10 200 GLU A N 1
ATOM 3099 C CA . GLU A 1 200 ? 85.324 42.008 56.476 1.00 48.25 200 GLU A CA 1
ATOM 3100 C C . GLU A 1 200 ? 85.347 43.457 56.948 1.00 40.49 200 GLU A C 1
ATOM 3101 O O . GLU A 1 200 ? 86.076 43.801 57.868 1.00 47.54 200 GLU A O 1
ATOM 3113 N N . ALA A 1 201 ? 84.539 44.317 56.356 1.00 38.45 201 ALA A N 1
ATOM 3114 C CA . ALA A 1 201 ? 84.489 45.677 56.829 1.00 44.29 201 ALA A CA 1
ATOM 3115 C C . ALA A 1 201 ? 83.929 45.833 58.249 1.00 49.34 201 ALA A C 1
ATOM 3116 O O . ALA A 1 201 ? 84.380 46.707 58.987 1.00 43.99 201 ALA A O 1
ATOM 3123 N N . LEU A 1 202 ? 82.952 45.021 58.636 1.00 40.48 202 LEU A N 1
ATOM 3124 C CA . LEU A 1 202 ? 82.312 45.226 59.918 1.00 39.67 202 LEU A CA 1
ATOM 3125 C C . LEU A 1 202 ? 83.208 44.795 61.097 1.00 42.61 202 LEU A C 1
ATOM 3126 O O . LEU A 1 202 ? 83.002 45.236 62.218 1.00 38.82 202 LEU A O 1
ATOM 3142 N N . ILE A 1 203 ? 84.179 43.936 60.837 1.00 39.70 203 ILE A N 1
ATOM 3143 C CA . ILE A 1 203 ? 84.958 43.346 61.909 1.00 44.46 203 ILE A CA 1
ATOM 3144 C C . ILE A 1 203 ? 85.676 44.409 62.743 1.00 48.22 203 ILE A C 1
ATOM 3145 O O . ILE A 1 203 ? 85.507 44.452 63.977 1.00 42.88 203 ILE A O 1
ATOM 3161 N N . PRO A 1 204 ? 86.411 45.310 62.082 1.00 48.60 204 PRO A N 1
ATOM 3162 C CA . PRO A 1 204 ? 87.081 46.364 62.858 1.00 54.32 204 PRO A CA 1
ATOM 3163 C C . PRO A 1 204 ? 86.095 47.298 63.535 1.00 50.16 204 PRO A C 1
ATOM 3164 O O . PRO A 1 204 ? 86.357 47.763 64.638 1.00 49.56 204 PRO A O 1
ATOM 3175 N N . VAL A 1 205 ? 84.964 47.551 62.893 1.00 47.71 205 VAL A N 1
ATOM 3176 C CA . VAL A 1 205 ? 83.924 48.385 63.474 1.00 46.77 205 VAL A CA 1
ATOM 3177 C C . VAL A 1 205 ? 83.420 47.778 64.793 1.00 49.10 205 VAL A C 1
ATOM 3178 O O . VAL A 1 205 ? 83.275 48.491 65.785 1.00 51.27 205 VAL A O 1
ATOM 3191 N N . LEU A 1 206 ? 83.165 46.467 64.795 1.00 41.53 206 LEU A N 1
ATOM 3192 C CA . LEU A 1 206 ? 82.654 45.781 65.981 1.00 47.55 206 LEU A CA 1
ATOM 3193 C C . LEU A 1 206 ? 83.729 45.675 67.061 1.00 56.05 206 LEU A C 1
ATOM 3194 O O . LEU A 1 206 ? 83.452 45.766 68.235 1.00 42.51 206 LEU A O 1
ATOM 3210 N N . LEU A 1 207 ? 84.950 45.407 66.654 1.00 48.84 207 LEU A N 1
ATOM 3211 C CA . LEU A 1 207 ? 86.052 45.415 67.589 1.00 57.54 207 LEU A CA 1
ATOM 3212 C C . LEU A 1 207 ? 86.176 46.775 68.306 1.00 48.49 207 LEU A C 1
ATOM 3213 O O . LEU A 1 207 ? 86.302 46.830 69.509 1.00 61.09 207 LEU A O 1
ATOM 3229 N N . GLU A 1 208 ? 86.094 47.873 67.571 1.00 57.72 208 GLU A N 1
ATOM 3230 C CA A GLU A 1 208 ? 86.234 49.161 68.212 0.58 57.09 208 GLU A CA 1
ATOM 3231 C CA B GLU A 1 208 ? 86.162 49.225 68.132 0.42 57.12 208 GLU A CA 1
ATOM 3232 C C . GLU A 1 208 ? 84.990 49.535 69.045 1.00 64.60 208 GLU A C 1
ATOM 3233 O O . GLU A 1 208 ? 85.139 50.021 70.167 1.00 63.50 208 GLU A O 1
ATOM 3256 N N . GLU A 1 209 ? 83.787 49.299 68.529 1.00 51.71 209 GLU A N 1
ATOM 3257 C CA . GLU A 1 209 ? 82.583 49.712 69.240 1.00 67.75 209 GLU A CA 1
ATOM 3258 C C . GLU A 1 209 ? 82.459 48.916 70.522 1.00 66.20 209 G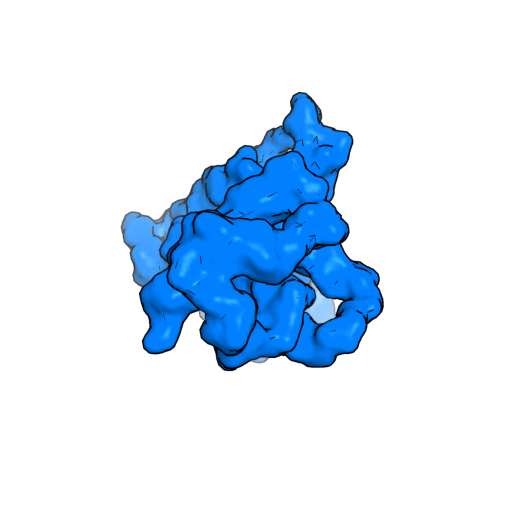LU A C 1
ATOM 3259 O O . GLU A 1 209 ? 82.061 49.452 71.555 1.00 69.55 209 GLU A O 1
ATOM 3271 N N . THR A 1 210 ? 82.829 47.644 70.441 1.00 66.30 210 THR A N 1
ATOM 3272 C CA . THR A 1 210 ? 82.872 46.757 71.603 1.00 72.15 210 THR A CA 1
ATOM 3273 C C . THR A 1 210 ? 83.874 47.263 72.672 1.00 78.27 210 THR A C 1
ATOM 3274 O O . THR A 1 210 ? 83.685 47.029 73.878 1.00 62.62 210 THR A O 1
ATOM 3285 N N . HIS A 1 211 ? 84.912 47.989 72.246 1.00 67.96 211 HIS A N 1
ATOM 3286 C CA . HIS A 1 211 ? 85.888 48.552 73.200 1.00 73.57 211 HIS A CA 1
ATOM 3287 C C . HIS A 1 211 ? 85.268 49.665 74.106 1.00 80.51 211 HIS A C 1
ATOM 3288 O O . HIS A 1 211 ? 85.891 50.123 75.081 1.00 75.82 211 HIS A O 1
ATOM 3302 N N . HIS A 1 212 ? 84.026 50.055 73.796 1.00 84.82 212 HIS A N 1
ATOM 3303 C CA . HIS A 1 212 ? 83.179 50.839 74.710 1.00 86.81 212 HIS A CA 1
ATOM 3304 C C . HIS A 1 212 ? 82.593 49.965 75.841 1.00 88.41 212 HIS A C 1
ATOM 3305 O O . HIS A 1 212 ? 81.557 50.287 76.436 1.00 84.45 212 HIS A O 1
ATOM 3319 N N . HIS A 1 213 ? 83.252 48.844 76.109 1.00 86.82 213 HIS A N 1
ATOM 3320 C CA . HIS A 1 213 ? 82.947 48.022 77.269 1.00 80.80 213 HIS A CA 1
ATOM 3321 C C . HIS A 1 213 ? 84.069 48.198 78.293 1.00 73.89 213 HIS A C 1
ATOM 3322 O O . HIS A 1 213 ? 84.134 47.469 79.286 1.00 66.47 213 HIS A O 1
#

Foldseek 3Di:
DVVLLVLLLVLVVVVCVPQNLVPCDLVSSCVRRVDDSVVVCVVQVDSVSSLLVNLLVQLVVLVVQQDQLVRQDDDNVCSLVSNLVSNLVSVLVLDPSLVSLVVLVPDPDPDPVNVVSSVVSLVVLLVRQLRSLLVLDDPVPDVVLSVVLSNVLSVVLSVLSNVLSVCCVPVVPPRRSSVSSVVSVVVSNVCNVVSVVVSVVD

Sequence (202 aa):
GERSREESILDATERRLMATKGYAATSISDIRDACGLAPSSIYWHFGSKEGVLAAMMMERGAQRFFAAIPTWDEAHGPVEQRSERQLTELVSLQSQHPDFLRRLFYLLSMERSQDPAVAAVVRRRRVRNTAIARFRRDSITHLLPSDIPPGKADLVVAELTAFAVALSDGVYFAGHLEPDTTDVEERMYRRRLRQALEALIPVLLEEETHHH

InterPro domains:
  IPR001647 DNA-binding HTH domain, TetR-type [PF00440] (19-65)
  IPR001647 DNA-binding HTH domain, TetR-type [PR00455] (19-32)
  IPR001647 DNA-binding HTH domain, TetR-type [PR00455] (40-63)
  IPR001647 DNA-binding HTH domain, TetR-type [PS50977] (13-73)
  IPR009057 Homedomain-like superfamily [SSF46689] (6-88)
  IPR036271 Tetracyclin repressor-like, C-terminal domain superfamily [SSF48498] (93-202)
  IPR039538 BetI-type transcriptional repressor, C-terminal [PF13977] (89-203)
  IPR050109 HTH-type, TetR-like transcriptional regulator [PTHR30055] (4-201)

Organism: Mycobacterium tuberculosis (strain ATCC 25618 / H37Rv) (NCBI:txid83332)

Nearest PDB structures (foldseek):
  5d18-assembly1_A  TM=1.005E+00  e=4.176E-25  Mycobacterium tuberculosis
  6o6o-assembly1_B  TM=6.752E-01  e=2.149E-05  Mycobacterium tuberculosis
  4me9-assembly1_B  TM=5.452E-01  e=1.059E-04  Bacillus cereus ATCC 10987
  3pas-assembly1_A  TM=5.712E-01  e=4.765E-04  Marinobacter nauticus VT8
  8sva-assembly1_G  TM=5.236E-01  e=9.438E-04  Rhodococcus sp. USK13